Protein AF-A0A354U9T4-F1 (afdb_monomer)

Mean predicted aligned error: 6.86 Å

Structure (mmCIF, N/CA/C/O backbone):
data_AF-A0A354U9T4-F1
#
_entry.id   AF-A0A354U9T4-F1
#
loop_
_atom_site.group_PDB
_atom_site.id
_atom_site.type_symbol
_atom_site.label_atom_id
_atom_site.label_alt_id
_atom_site.label_comp_id
_atom_site.label_asym_id
_atom_site.label_entity_id
_atom_site.label_seq_id
_atom_site.pdbx_PDB_ins_code
_atom_site.Cartn_x
_atom_site.Cartn_y
_atom_site.Cartn_z
_atom_site.occupancy
_atom_site.B_iso_or_equiv
_atom_site.auth_seq_id
_atom_site.auth_comp_id
_atom_site.auth_asym_id
_atom_site.auth_atom_id
_atom_site.pdbx_PDB_model_num
ATOM 1 N N . MET A 1 1 ? 23.713 0.408 -6.479 1.00 70.50 1 MET A N 1
ATOM 2 C CA . MET A 1 1 ? 23.270 0.619 -7.870 1.00 70.50 1 MET A CA 1
ATOM 3 C C . MET A 1 1 ? 24.460 0.621 -8.823 1.00 70.50 1 MET A C 1
ATOM 5 O O . MET A 1 1 ? 24.502 -0.217 -9.710 1.00 70.50 1 MET A O 1
ATOM 9 N N . ASP A 1 2 ? 25.485 1.435 -8.557 1.00 73.88 2 ASP A N 1
ATOM 10 C CA . ASP A 1 2 ? 26.696 1.587 -9.385 1.00 73.88 2 ASP A CA 1
ATOM 11 C C . ASP A 1 2 ? 27.374 0.271 -9.777 1.00 73.88 2 ASP A C 1
ATOM 13 O O . ASP A 1 2 ? 27.806 0.109 -10.913 1.00 73.88 2 ASP A O 1
ATOM 17 N N . TYR A 1 3 ? 27.455 -0.692 -8.852 1.00 78.44 3 TYR A N 1
ATOM 18 C CA . TYR A 1 3 ? 28.001 -2.016 -9.147 1.00 78.44 3 TYR A CA 1
ATOM 19 C C . TYR A 1 3 ? 27.181 -2.751 -10.216 1.00 78.44 3 TYR A C 1
ATOM 21 O O . TYR A 1 3 ? 27.759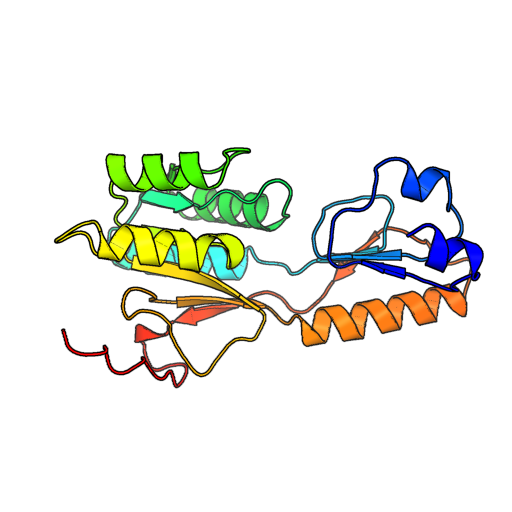 -3.288 -11.152 1.00 78.44 3 TYR A O 1
ATOM 29 N N . LEU A 1 4 ? 25.849 -2.758 -10.114 1.00 75.94 4 LEU A N 1
ATOM 30 C CA . LEU A 1 4 ? 24.982 -3.453 -11.072 1.00 75.94 4 LEU A CA 1
ATOM 31 C C . LEU A 1 4 ? 25.078 -2.817 -12.464 1.00 75.94 4 LEU A C 1
ATOM 33 O O . LEU A 1 4 ? 25.254 -3.526 -13.449 1.00 75.94 4 LEU A O 1
ATOM 37 N N . LEU A 1 5 ? 25.064 -1.483 -12.532 1.00 77.31 5 LEU A N 1
ATOM 38 C CA . LEU A 1 5 ? 25.174 -0.742 -13.793 1.00 77.31 5 LEU A CA 1
ATOM 39 C C . LEU A 1 5 ? 26.539 -0.950 -14.467 1.00 77.31 5 LEU A C 1
ATOM 41 O O . LEU A 1 5 ? 26.610 -1.196 -15.669 1.00 77.31 5 LEU A O 1
ATOM 45 N N . ARG A 1 6 ? 27.633 -0.962 -13.691 1.00 79.00 6 ARG A N 1
ATOM 46 C CA . ARG A 1 6 ? 28.979 -1.288 -14.206 1.00 79.00 6 ARG A CA 1
ATOM 47 C C . ARG A 1 6 ? 29.083 -2.715 -14.747 1.00 79.00 6 ARG A C 1
ATOM 49 O O . ARG A 1 6 ? 29.902 -2.960 -15.628 1.00 79.00 6 ARG A O 1
ATOM 56 N N . ASN A 1 7 ? 28.259 -3.632 -14.242 1.00 77.94 7 ASN A N 1
ATOM 57 C CA . ASN A 1 7 ? 28.194 -5.021 -14.696 1.00 77.94 7 ASN A CA 1
ATOM 58 C C . ASN A 1 7 ? 27.156 -5.254 -15.810 1.00 77.94 7 ASN A C 1
ATOM 60 O O . ASN A 1 7 ? 26.923 -6.406 -16.160 1.00 77.94 7 ASN A O 1
ATOM 64 N N . ARG A 1 8 ? 26.588 -4.186 -16.398 1.00 82.88 8 ARG A N 1
ATOM 65 C CA . ARG A 1 8 ? 25.688 -4.234 -17.566 1.00 82.88 8 ARG A CA 1
ATOM 66 C C . ARG A 1 8 ? 24.497 -5.178 -17.383 1.00 82.88 8 ARG A C 1
ATOM 68 O O . ARG A 1 8 ? 24.309 -6.105 -18.159 1.00 82.88 8 ARG A O 1
ATOM 75 N N . ILE A 1 9 ? 23.701 -4.933 -16.347 1.00 92.00 9 ILE A N 1
ATOM 76 C CA . ILE A 1 9 ? 22.384 -5.570 -16.229 1.00 92.00 9 ILE A CA 1
ATOM 77 C C . ILE A 1 9 ? 21.500 -5.230 -17.439 1.00 92.00 9 ILE A C 1
ATOM 79 O O . ILE A 1 9 ? 21.524 -4.098 -17.918 1.00 92.00 9 ILE A O 1
ATOM 83 N N . ASP A 1 10 ? 20.695 -6.191 -17.891 1.00 92.50 10 ASP A N 1
ATOM 84 C CA . ASP A 1 10 ? 19.767 -6.003 -19.019 1.00 92.50 10 ASP A CA 1
ATOM 85 C C . ASP A 1 10 ? 18.444 -5.339 -18.599 1.00 92.50 10 ASP A C 1
ATOM 87 O O . ASP A 1 10 ? 17.722 -4.793 -19.428 1.00 92.50 10 ASP A O 1
ATOM 91 N N . ALA A 1 11 ? 18.110 -5.394 -17.307 1.00 94.56 11 ALA A N 1
ATOM 92 C CA . ALA A 1 11 ? 16.910 -4.800 -16.724 1.00 94.56 11 ALA A CA 1
ATOM 93 C C . ALA A 1 11 ? 17.030 -4.671 -15.198 1.00 94.56 11 ALA A C 1
ATOM 95 O O . ALA A 1 11 ? 17.836 -5.359 -14.565 1.00 94.56 11 ALA A O 1
ATOM 96 N N . LEU A 1 12 ? 16.178 -3.836 -14.591 1.00 94.06 12 LEU A N 1
ATOM 97 C CA . LEU A 1 12 ? 16.084 -3.673 -13.137 1.00 94.06 12 LEU A CA 1
ATOM 98 C C . LEU A 1 12 ? 14.636 -3.804 -12.646 1.00 94.06 12 LEU A C 1
ATOM 100 O O . LEU A 1 12 ? 13.738 -3.106 -13.107 1.00 94.06 12 LEU A O 1
ATOM 104 N N . PHE A 1 13 ? 14.424 -4.650 -11.643 1.00 94.00 13 PHE A N 1
ATOM 105 C CA . PHE A 1 13 ? 13.200 -4.664 -10.845 1.00 94.00 13 PHE A CA 1
ATOM 106 C C . PHE A 1 13 ? 13.490 -3.992 -9.499 1.00 94.00 13 PHE A C 1
ATOM 108 O O . PHE A 1 13 ? 14.340 -4.468 -8.744 1.00 94.00 13 PHE A O 1
ATOM 115 N N . ALA A 1 14 ? 12.822 -2.877 -9.210 1.00 90.19 14 ALA A N 1
ATOM 116 C CA . ALA A 1 14 ? 13.071 -2.053 -8.034 1.00 90.19 14 ALA A CA 1
ATOM 117 C C . ALA A 1 14 ? 11.867 -2.056 -7.082 1.00 90.19 14 ALA A C 1
ATOM 119 O O . ALA A 1 14 ? 10.748 -1.710 -7.453 1.00 90.19 14 ALA A O 1
ATOM 120 N N . CYS A 1 15 ? 12.119 -2.411 -5.820 1.00 84.44 15 CYS A N 1
ATOM 121 C CA . CYS A 1 15 ? 11.116 -2.391 -4.749 1.00 84.44 15 CYS A CA 1
ATOM 122 C C . CYS A 1 15 ? 11.134 -1.091 -3.928 1.00 84.44 15 CYS A C 1
ATOM 124 O O . CYS A 1 15 ? 10.447 -0.992 -2.917 1.00 84.44 15 CYS A O 1
ATOM 126 N N . CYS A 1 16 ? 11.971 -0.128 -4.305 1.00 76.50 16 CYS A N 1
ATOM 127 C CA . CYS A 1 16 ? 12.137 1.145 -3.621 1.00 76.50 16 CYS A CA 1
ATOM 128 C C . CYS A 1 16 ? 12.275 2.275 -4.642 1.00 76.50 16 CYS A C 1
ATOM 130 O O . CYS A 1 16 ? 12.588 2.026 -5.808 1.00 76.50 16 CYS A O 1
ATOM 132 N N . ALA A 1 17 ? 12.061 3.507 -4.178 1.00 76.50 17 ALA A N 1
ATOM 133 C CA . ALA A 1 17 ? 12.268 4.696 -4.991 1.00 76.50 17 ALA A CA 1
ATOM 134 C C . ALA A 1 17 ? 13.705 4.744 -5.525 1.00 76.50 17 ALA A C 1
ATOM 136 O O . ALA A 1 17 ? 14.673 4.484 -4.796 1.00 76.50 17 ALA A O 1
ATOM 137 N N . LEU A 1 18 ? 13.835 5.088 -6.802 1.00 82.62 18 LEU A N 1
ATOM 138 C CA . LEU A 1 18 ? 15.126 5.269 -7.448 1.00 82.62 18 LEU A CA 1
ATOM 139 C C . LEU A 1 18 ? 15.594 6.724 -7.289 1.00 82.62 18 LEU A C 1
ATOM 141 O O . LEU A 1 18 ? 14.776 7.627 -7.108 1.00 82.62 18 LEU A O 1
ATOM 145 N N . PRO A 1 19 ? 16.912 6.991 -7.330 1.00 82.25 19 PRO A N 1
ATOM 146 C CA . PRO A 1 19 ? 17.411 8.362 -7.360 1.00 82.25 19 PRO A CA 1
ATOM 147 C C . PRO A 1 19 ? 16.800 9.139 -8.533 1.00 82.25 19 PRO A C 1
ATOM 149 O O . PRO A 1 19 ? 16.696 8.594 -9.627 1.00 82.25 19 PRO A O 1
ATOM 152 N N . GLY A 1 20 ? 16.465 10.419 -8.343 1.00 76.81 20 GLY A N 1
ATOM 153 C CA . GLY A 1 20 ? 15.795 11.216 -9.384 1.00 76.81 20 GLY A CA 1
ATOM 154 C C . GLY A 1 20 ? 16.557 11.295 -10.715 1.00 76.81 20 GLY A C 1
ATOM 155 O O . GLY A 1 20 ? 15.940 11.292 -11.770 1.00 76.81 20 GLY A O 1
ATOM 156 N N . ALA A 1 21 ? 17.894 11.276 -10.681 1.00 83.62 21 ALA A N 1
ATOM 157 C CA . ALA A 1 21 ? 18.735 11.279 -11.884 1.00 83.62 21 ALA A CA 1
ATOM 158 C C . ALA A 1 21 ? 18.868 9.898 -12.562 1.00 83.62 21 ALA A C 1
ATOM 160 O O . ALA A 1 21 ? 19.423 9.797 -13.653 1.00 83.62 21 ALA A O 1
ATOM 161 N N . PHE A 1 22 ? 18.367 8.816 -11.949 1.00 88.12 22 PHE A N 1
ATOM 162 C CA . PHE A 1 22 ? 18.615 7.449 -12.419 1.00 88.12 22 PHE A CA 1
ATOM 163 C C . PHE A 1 22 ? 18.142 7.228 -13.860 1.00 88.12 22 PHE A C 1
ATOM 165 O O . PHE A 1 22 ? 18.842 6.582 -14.640 1.00 88.12 22 PHE A O 1
ATOM 172 N N . ARG A 1 23 ? 16.964 7.754 -14.220 1.00 87.19 23 ARG A N 1
ATOM 173 C CA . ARG A 1 23 ? 16.413 7.624 -15.576 1.00 87.19 23 ARG A CA 1
ATOM 174 C C . ARG A 1 23 ? 17.235 8.398 -16.604 1.00 87.19 23 ARG A C 1
ATOM 176 O O . ARG A 1 23 ? 17.479 7.865 -17.680 1.00 87.19 23 ARG A O 1
ATOM 183 N N . GLU A 1 24 ? 17.679 9.608 -16.273 1.00 86.94 24 GLU A N 1
ATOM 184 C CA . GLU A 1 24 ? 18.521 10.431 -17.154 1.00 86.94 24 GLU A CA 1
ATOM 185 C C . GLU A 1 24 ? 19.866 9.749 -17.440 1.00 86.94 24 GLU A C 1
ATOM 187 O O . GLU A 1 24 ? 20.353 9.773 -18.567 1.00 86.94 24 GLU A O 1
ATOM 192 N N . GLU A 1 25 ? 20.440 9.091 -16.432 1.00 88.50 25 GLU A N 1
ATOM 193 C CA . GLU A 1 25 ? 21.698 8.347 -16.548 1.00 88.50 25 GLU A CA 1
ATOM 194 C C . GLU A 1 25 ? 21.543 6.998 -17.273 1.00 88.50 25 GLU A C 1
ATOM 196 O O . GLU A 1 25 ? 22.520 6.467 -17.800 1.00 88.50 25 GLU A O 1
ATOM 201 N N . ASN A 1 26 ? 20.331 6.429 -17.296 1.00 89.00 26 ASN A N 1
ATOM 202 C CA . ASN A 1 26 ? 20.050 5.090 -17.823 1.00 89.00 26 ASN A CA 1
ATOM 203 C C . ASN A 1 26 ? 18.772 5.080 -18.690 1.00 89.00 26 ASN A C 1
ATOM 205 O O . ASN A 1 26 ? 17.830 4.341 -18.379 1.00 89.00 26 ASN A O 1
ATOM 209 N N . PRO A 1 27 ? 18.708 5.879 -19.774 1.00 88.50 27 PRO A N 1
ATOM 210 C CA . PRO A 1 27 ? 17.477 6.079 -20.544 1.00 88.50 27 PRO A CA 1
ATOM 211 C C . PRO A 1 27 ? 16.963 4.776 -21.169 1.00 88.50 27 PRO A C 1
ATOM 213 O O . PRO A 1 27 ? 15.760 4.506 -21.154 1.00 88.50 27 PRO A O 1
ATOM 216 N N . ASP A 1 28 ? 17.887 3.927 -21.617 1.00 88.88 28 ASP A N 1
ATOM 217 C CA . ASP A 1 28 ? 17.582 2.703 -22.357 1.00 88.88 28 ASP A CA 1
ATOM 218 C C . ASP A 1 28 ? 17.401 1.472 -21.461 1.00 88.88 28 ASP A C 1
ATOM 220 O O . ASP A 1 28 ? 17.025 0.416 -21.955 1.00 88.88 28 ASP A O 1
ATOM 224 N N . LEU A 1 29 ? 17.649 1.572 -20.149 1.00 91.88 29 LEU A N 1
ATOM 225 C CA . LEU A 1 29 ? 17.500 0.431 -19.244 1.00 91.88 29 LEU A CA 1
ATOM 226 C C . LEU A 1 29 ? 16.014 0.226 -18.896 1.00 91.88 29 LEU A C 1
ATOM 228 O O . LEU A 1 29 ? 15.412 1.120 -18.276 1.00 91.88 29 LEU A O 1
ATOM 232 N N . PRO A 1 30 ? 15.410 -0.936 -19.213 1.00 94.19 30 PRO A N 1
ATOM 233 C CA . PRO A 1 30 ? 14.062 -1.258 -18.772 1.00 94.19 30 PRO A CA 1
ATOM 234 C C . PRO A 1 30 ? 14.020 -1.394 -17.253 1.00 94.19 30 PRO A C 1
ATOM 236 O O . PRO A 1 30 ? 14.815 -2.126 -16.652 1.00 94.19 30 PRO A O 1
ATOM 239 N N . VAL A 1 31 ? 13.075 -0.695 -16.626 1.00 94.44 31 VAL A N 1
ATOM 240 C CA . VAL A 1 31 ? 12.911 -0.721 -15.172 1.00 94.44 31 VAL A CA 1
ATOM 241 C C . VAL A 1 31 ? 11.450 -0.860 -14.794 1.00 94.44 31 VAL A C 1
ATOM 243 O O . VAL A 1 31 ? 10.599 -0.144 -15.321 1.00 94.44 31 VAL A O 1
ATOM 246 N N . ALA A 1 32 ? 11.188 -1.770 -13.860 1.00 94.12 32 ALA A N 1
ATOM 247 C CA . ALA A 1 32 ? 9.890 -1.959 -13.239 1.00 94.12 32 ALA A CA 1
ATOM 248 C C . ALA A 1 32 ? 9.951 -1.544 -11.767 1.00 94.12 32 ALA A C 1
ATOM 250 O O . ALA A 1 32 ? 10.866 -1.954 -11.049 1.00 94.12 32 ALA A O 1
ATOM 251 N N . VAL A 1 33 ? 8.978 -0.745 -11.337 1.00 90.69 33 VAL A N 1
ATOM 252 C CA . VAL A 1 33 ? 8.836 -0.210 -9.974 1.00 90.69 33 VAL A CA 1
ATOM 253 C C . VAL A 1 33 ? 7.486 -0.615 -9.378 1.00 90.69 33 VAL A C 1
ATOM 255 O O . VAL A 1 33 ? 6.583 -1.046 -10.097 1.00 90.69 33 VAL A O 1
ATOM 258 N N . LEU A 1 34 ? 7.351 -0.511 -8.055 1.00 86.31 34 LEU A N 1
ATOM 259 C CA . LEU A 1 34 ? 6.154 -0.926 -7.318 1.00 86.31 34 LEU A CA 1
ATOM 260 C C . LEU A 1 34 ? 5.348 0.273 -6.800 1.00 86.31 34 LEU A C 1
ATOM 262 O O . LEU A 1 34 ? 5.627 0.779 -5.716 1.00 86.31 34 LEU A O 1
ATOM 266 N N . GLY A 1 35 ? 4.306 0.676 -7.526 1.00 72.75 35 GLY A N 1
ATOM 267 C CA . GLY A 1 35 ? 3.258 1.577 -7.039 1.00 72.75 35 GLY A CA 1
ATOM 268 C C . GLY A 1 35 ? 3.729 2.985 -6.667 1.00 72.75 35 GLY A C 1
ATOM 269 O O . GLY A 1 35 ? 3.165 3.579 -5.742 1.00 72.75 35 GLY A O 1
ATOM 270 N N . THR A 1 36 ? 4.756 3.501 -7.351 1.00 69.38 36 THR A N 1
ATOM 271 C CA . THR A 1 36 ? 5.430 4.773 -7.022 1.00 69.38 36 THR A CA 1
ATOM 272 C C . THR A 1 36 ? 4.865 5.990 -7.764 1.00 69.38 36 THR A C 1
ATOM 274 O O . THR A 1 36 ? 5.232 7.115 -7.430 1.00 69.38 36 THR A O 1
ATOM 277 N N . ASN A 1 37 ? 3.964 5.801 -8.742 1.00 69.25 37 ASN A N 1
ATOM 278 C CA . ASN A 1 37 ? 3.479 6.840 -9.667 1.00 69.25 37 ASN A CA 1
ATOM 279 C C . ASN A 1 37 ? 4.594 7.533 -10.472 1.00 69.25 37 ASN A C 1
ATOM 281 O O . ASN A 1 37 ? 4.412 8.644 -10.975 1.00 69.25 37 ASN A O 1
ATOM 285 N N . GLU A 1 38 ? 5.754 6.895 -10.610 1.00 73.38 38 GLU A N 1
ATOM 286 C CA . GLU A 1 38 ? 6.854 7.432 -11.401 1.00 73.38 38 GLU A CA 1
ATOM 287 C C . GLU A 1 38 ? 6.577 7.190 -12.892 1.00 73.38 38 GLU A C 1
ATOM 289 O O . GLU A 1 38 ? 6.620 6.062 -13.382 1.00 73.38 38 GLU A O 1
ATOM 294 N N . LEU A 1 39 ? 6.286 8.270 -13.625 1.00 72.88 39 LEU A N 1
ATOM 295 C CA . LEU A 1 39 ? 5.904 8.235 -15.047 1.00 72.88 39 LEU A CA 1
ATOM 296 C C . LEU A 1 39 ? 7.022 7.757 -15.985 1.00 72.88 39 LEU A C 1
ATOM 298 O O . LEU A 1 39 ? 6.770 7.509 -17.161 1.00 72.88 39 LEU A O 1
ATOM 302 N N . ASP A 1 40 ? 8.236 7.628 -15.463 1.00 86.31 40 ASP A N 1
ATOM 303 C CA . ASP A 1 40 ? 9.450 7.315 -16.209 1.00 86.31 40 ASP A CA 1
ATOM 304 C C . ASP A 1 40 ? 9.794 5.818 -16.222 1.00 86.31 40 ASP A C 1
ATOM 306 O O . ASP A 1 40 ? 10.768 5.403 -16.856 1.00 86.31 40 ASP A O 1
ATOM 310 N N . PHE A 1 41 ? 9.003 4.997 -15.529 1.00 91.50 41 PHE A N 1
ATOM 311 C CA . PHE A 1 41 ? 9.243 3.566 -15.362 1.00 91.50 41 PHE A CA 1
ATOM 312 C C . PHE A 1 41 ? 7.981 2.744 -15.639 1.00 91.50 41 PHE A C 1
ATOM 314 O O . PHE A 1 41 ? 6.878 3.277 -15.788 1.00 91.50 41 PHE A O 1
ATOM 321 N N . LEU A 1 42 ? 8.143 1.422 -15.737 1.00 93.06 42 LEU A N 1
ATOM 322 C CA . LEU A 1 42 ? 7.019 0.490 -15.741 1.00 93.06 42 LEU A CA 1
ATOM 323 C C . LEU A 1 42 ? 6.497 0.371 -14.311 1.00 93.06 42 LEU A C 1
ATOM 325 O O . LEU A 1 42 ? 7.092 -0.314 -13.480 1.00 93.06 42 LEU A O 1
ATOM 329 N N . ASP A 1 43 ? 5.400 1.051 -14.015 1.00 90.88 43 ASP A N 1
ATOM 330 C CA . ASP A 1 43 ? 4.843 1.099 -12.670 1.00 90.88 43 ASP A CA 1
ATOM 331 C C . ASP A 1 43 ? 3.795 -0.001 -12.475 1.00 90.88 43 ASP A C 1
ATOM 333 O O . ASP A 1 43 ? 2.728 0.007 -13.097 1.00 90.88 43 ASP A O 1
ATOM 337 N N . LEU A 1 44 ? 4.108 -0.974 -1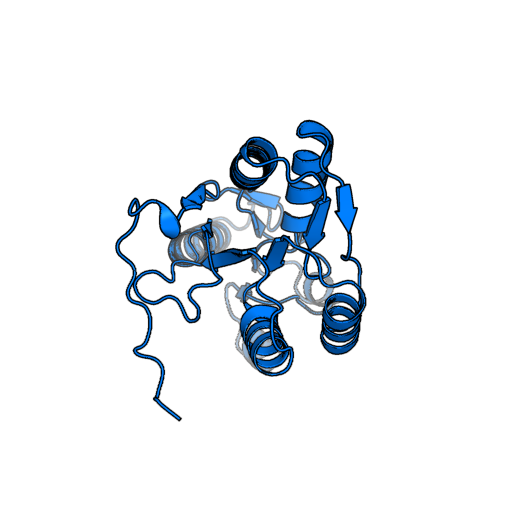1.619 1.00 90.88 44 LEU A N 1
ATOM 338 C CA . LEU A 1 44 ? 3.204 -2.059 -11.259 1.00 90.88 44 LEU A CA 1
ATOM 339 C C . LEU A 1 44 ? 2.171 -1.565 -10.251 1.00 90.88 44 LEU A C 1
ATOM 341 O O . LEU A 1 44 ? 2.436 -1.489 -9.048 1.00 90.88 44 LEU A O 1
ATOM 345 N N . GLN A 1 45 ? 0.969 -1.276 -10.741 1.00 87.69 45 GLN A N 1
ATOM 346 C CA . GLN A 1 45 ? -0.081 -0.674 -9.929 1.00 87.69 45 GLN A CA 1
ATOM 347 C C . GLN A 1 45 ? -1.197 -1.660 -9.599 1.00 87.69 45 GLN A C 1
ATO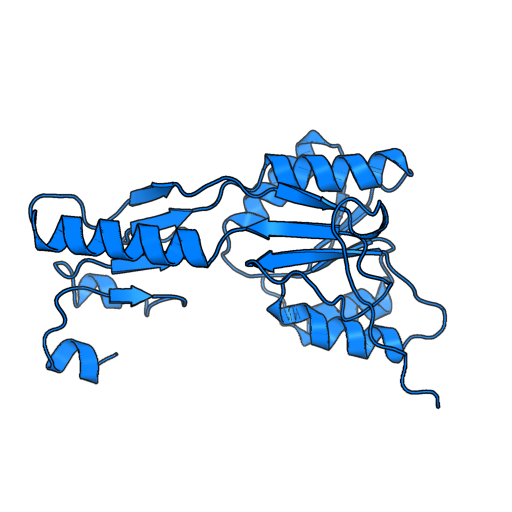M 349 O O . GLN A 1 45 ? -1.855 -2.224 -10.477 1.00 87.69 45 GLN A O 1
ATOM 354 N N . THR A 1 46 ? -1.455 -1.804 -8.300 1.00 87.31 46 THR A N 1
ATOM 355 C CA . THR A 1 46 ? -2.659 -2.452 -7.781 1.00 87.31 46 THR A CA 1
ATOM 356 C C . THR A 1 46 ? -3.767 -1.418 -7.618 1.00 87.31 46 THR A C 1
ATOM 358 O O . THR A 1 46 ? -3.593 -0.426 -6.913 1.00 87.31 46 THR A O 1
ATOM 361 N N . GLN A 1 47 ? -4.931 -1.676 -8.214 1.00 87.94 47 GLN A N 1
ATOM 362 C CA . GLN A 1 47 ? -6.130 -0.870 -7.980 1.00 87.94 47 GLN A CA 1
ATOM 363 C C . GLN A 1 47 ? -6.692 -1.167 -6.585 1.00 87.94 47 GLN A C 1
ATOM 365 O O . GLN A 1 47 ? -7.057 -2.308 -6.307 1.00 87.94 47 GLN A O 1
ATOM 370 N N . ALA A 1 48 ? -6.755 -0.159 -5.710 1.00 88.94 48 ALA A N 1
ATOM 371 C CA . ALA A 1 48 ? -7.181 -0.323 -4.313 1.00 88.94 48 ALA A CA 1
ATOM 372 C C . ALA A 1 48 ? -8.516 0.365 -3.969 1.00 88.94 48 ALA A C 1
ATOM 374 O O . ALA A 1 48 ? -9.036 0.179 -2.869 1.00 88.94 48 ALA A O 1
ATOM 375 N N . ASP A 1 49 ? -9.094 1.125 -4.904 1.00 89.88 49 ASP A N 1
ATOM 376 C CA . ASP A 1 49 ? -10.326 1.903 -4.714 1.00 89.88 49 ASP A CA 1
ATOM 377 C C . ASP A 1 49 ? -11.488 1.074 -4.145 1.00 89.88 49 ASP A C 1
ATOM 379 O O . ASP A 1 49 ? -12.153 1.496 -3.196 1.00 89.88 49 ASP A O 1
ATOM 383 N N . GLU A 1 50 ? -11.744 -0.105 -4.715 1.00 92.62 50 GLU A N 1
ATOM 384 C CA . GLU A 1 50 ? -12.848 -0.969 -4.284 1.00 92.62 50 GLU A CA 1
ATOM 385 C C . GLU A 1 50 ? -12.598 -1.556 -2.893 1.00 92.62 50 GLU A C 1
ATOM 387 O O . GLU A 1 50 ? -13.483 -1.489 -2.041 1.00 92.62 50 GLU A O 1
ATOM 392 N N . ALA A 1 51 ? -11.378 -2.029 -2.620 1.00 92.56 51 ALA A N 1
ATOM 393 C CA . ALA A 1 51 ? -10.998 -2.549 -1.309 1.00 92.56 51 ALA A CA 1
ATOM 394 C C . ALA A 1 51 ? -11.142 -1.485 -0.210 1.00 92.56 51 ALA A C 1
ATOM 396 O O . ALA A 1 51 ? -11.744 -1.742 0.833 1.00 92.56 51 ALA A O 1
ATOM 397 N N . PHE A 1 52 ? -10.663 -0.260 -0.445 1.00 92.88 52 PHE A N 1
ATOM 398 C CA . PHE A 1 52 ? -10.859 0.830 0.512 1.00 92.88 52 PHE A CA 1
ATOM 399 C C . PHE A 1 52 ? -12.333 1.200 0.668 1.00 92.88 52 PHE A C 1
ATOM 401 O O . PHE A 1 52 ? -12.794 1.420 1.787 1.00 92.88 52 PHE A O 1
ATOM 408 N N . THR A 1 53 ? -13.103 1.212 -0.420 1.00 94.12 53 THR A N 1
ATOM 409 C CA . THR A 1 53 ? -14.550 1.465 -0.356 1.00 94.12 53 THR A CA 1
ATOM 410 C C . THR A 1 53 ? -15.257 0.411 0.502 1.00 94.12 53 THR A C 1
ATOM 412 O O . THR A 1 53 ? -16.118 0.749 1.315 1.00 94.12 53 THR A O 1
ATOM 415 N N . GLU A 1 54 ? -14.893 -0.864 0.366 1.00 94.00 54 GLU A N 1
ATOM 416 C CA . GLU A 1 54 ? -15.421 -1.954 1.190 1.00 94.00 54 GLU A CA 1
ATOM 417 C C . GLU A 1 54 ? -15.027 -1.824 2.663 1.00 94.00 54 GLU A C 1
ATOM 419 O O . GLU A 1 54 ? -15.899 -1.940 3.530 1.00 94.00 54 GLU A O 1
ATOM 424 N N . ALA A 1 55 ? -13.761 -1.512 2.953 1.00 92.38 55 ALA A N 1
ATOM 425 C CA . ALA A 1 55 ? -13.283 -1.284 4.315 1.00 92.38 55 ALA A CA 1
ATOM 426 C C . ALA A 1 55 ? -14.034 -0.121 4.989 1.00 92.38 55 ALA A C 1
ATOM 428 O O . ALA A 1 55 ? -14.553 -0.252 6.100 1.00 92.38 55 ALA A O 1
ATOM 429 N N . LEU A 1 56 ? -14.189 1.005 4.289 1.00 93.00 56 LEU A N 1
ATOM 430 C CA . LEU A 1 56 ? -14.928 2.164 4.791 1.00 93.00 56 LEU A CA 1
ATOM 431 C C . LEU A 1 56 ? -16.425 1.881 4.949 1.00 93.00 56 LEU A C 1
ATOM 433 O O . LEU A 1 56 ? -17.028 2.302 5.936 1.00 93.00 56 LEU A O 1
ATOM 437 N N . ARG A 1 57 ? -17.036 1.116 4.037 1.00 92.56 57 ARG A N 1
ATOM 438 C CA . ARG A 1 57 ? -18.424 0.646 4.186 1.00 92.56 57 ARG A CA 1
ATOM 439 C C . ARG A 1 57 ? -18.590 -0.213 5.437 1.00 92.56 57 ARG A C 1
ATOM 441 O O . ARG A 1 57 ? -19.574 -0.047 6.158 1.00 92.56 57 ARG A O 1
ATOM 448 N N . PHE A 1 58 ? -17.625 -1.086 5.716 1.00 89.44 58 PHE A N 1
ATOM 449 C CA . PHE A 1 58 ? -17.602 -1.905 6.924 1.00 89.44 58 PHE A CA 1
ATOM 450 C C . PHE A 1 58 ? -17.536 -1.054 8.203 1.00 89.44 58 PHE A C 1
ATOM 452 O O . PHE A 1 58 ? -18.254 -1.347 9.159 1.00 89.44 58 PHE A O 1
ATOM 459 N N . PHE A 1 59 ? -16.743 0.022 8.236 1.00 89.31 59 PHE A N 1
ATOM 460 C CA . PHE A 1 59 ? -16.733 0.979 9.356 1.00 89.31 59 PHE A CA 1
ATOM 461 C C . PHE A 1 59 ? -18.049 1.762 9.467 1.00 89.31 59 PHE A C 1
ATOM 463 O O . PHE A 1 59 ? -18.651 1.830 10.542 1.00 89.31 59 PHE A O 1
ATOM 470 N N . ARG A 1 60 ? -18.564 2.283 8.348 1.00 89.44 60 ARG A N 1
ATOM 471 C CA . ARG A 1 60 ? -19.809 3.064 8.324 1.00 89.44 60 ARG A CA 1
ATOM 472 C C . ARG A 1 60 ? -21.024 2.288 8.801 1.00 89.44 60 ARG A C 1
ATOM 474 O O . ARG A 1 60 ? -21.861 2.864 9.492 1.00 89.44 60 ARG A O 1
ATOM 481 N N . ALA A 1 61 ? -21.109 0.995 8.488 1.00 88.69 61 ALA A N 1
ATOM 482 C CA . ALA A 1 61 ? -22.177 0.125 8.981 1.00 88.69 61 ALA A CA 1
ATOM 483 C C . ALA A 1 61 ? -22.249 0.067 10.523 1.00 88.69 61 ALA A C 1
ATOM 485 O O . ALA A 1 61 ? -23.279 -0.309 11.074 1.00 88.69 61 ALA A O 1
ATOM 486 N N . ARG A 1 62 ? -21.176 0.467 11.218 1.00 87.56 62 ARG A N 1
ATOM 487 C CA . ARG A 1 62 ? -21.052 0.496 12.683 1.00 87.56 62 ARG A CA 1
ATOM 488 C C . ARG A 1 62 ? -21.042 1.921 13.251 1.00 87.56 62 ARG A C 1
ATOM 490 O O . ARG A 1 62 ? -20.698 2.121 14.409 1.00 87.56 62 ARG A O 1
ATOM 497 N N . GLY A 1 63 ? -21.421 2.913 12.442 1.00 88.88 63 GLY A N 1
ATOM 498 C CA . GLY A 1 63 ? -21.504 4.319 12.852 1.00 88.88 63 GLY A CA 1
ATOM 499 C C . GLY A 1 63 ? -20.167 5.062 12.869 1.00 88.88 63 GLY A C 1
ATOM 500 O O . GLY A 1 63 ? -20.118 6.210 13.299 1.00 88.88 63 GLY A O 1
ATOM 501 N N . ILE A 1 64 ? -19.088 4.445 12.387 1.00 89.31 64 ILE A N 1
ATOM 502 C CA . ILE A 1 64 ? -17.761 5.058 12.346 1.00 89.31 64 ILE A CA 1
ATOM 503 C C . ILE A 1 64 ? -17.646 5.886 11.064 1.00 89.31 64 ILE A C 1
ATOM 505 O O . ILE A 1 64 ? -17.751 5.357 9.957 1.00 89.31 64 ILE A O 1
ATOM 509 N N . THR A 1 65 ? -17.429 7.191 11.214 1.00 89.56 65 THR A N 1
ATOM 510 C CA . THR A 1 65 ? -17.298 8.138 10.092 1.00 89.56 65 THR A CA 1
ATOM 511 C C . THR A 1 65 ? -15.945 8.833 10.039 1.00 89.56 65 THR A C 1
ATOM 513 O O . THR A 1 65 ? -15.699 9.559 9.085 1.00 89.56 65 THR A O 1
ATOM 516 N N . ALA A 1 66 ? -15.079 8.623 11.031 1.00 92.25 66 ALA A N 1
ATOM 517 C CA . ALA A 1 66 ? -13.729 9.169 11.076 1.00 92.25 66 ALA A CA 1
ATOM 518 C C . ALA A 1 66 ? -12.712 8.027 11.133 1.00 92.25 66 ALA A C 1
ATOM 520 O O . ALA A 1 66 ? -12.873 7.094 11.921 1.00 92.25 66 ALA A O 1
ATOM 521 N N . VAL A 1 67 ? -11.687 8.103 10.289 1.00 92.19 67 VAL A N 1
ATOM 522 C CA . VAL A 1 67 ? -10.652 7.076 10.154 1.00 92.19 67 VAL A CA 1
ATOM 523 C C . VAL A 1 67 ? -9.293 7.759 10.129 1.00 92.19 67 VAL A C 1
ATOM 525 O O . VAL A 1 67 ? -9.074 8.664 9.325 1.00 92.19 67 VAL A O 1
ATOM 528 N N . TYR A 1 68 ? -8.383 7.319 10.996 1.00 91.69 68 TYR A N 1
ATOM 529 C CA . TYR A 1 68 ? -7.000 7.778 10.952 1.00 91.69 68 TYR A CA 1
ATOM 530 C C . TYR A 1 68 ? -6.227 6.963 9.920 1.00 91.69 68 TYR A C 1
ATOM 532 O O . TYR A 1 68 ? -6.288 5.734 9.939 1.00 91.69 68 TYR A O 1
ATOM 540 N N . GLN A 1 69 ? -5.486 7.619 9.037 1.00 87.75 69 GLN A N 1
ATOM 541 C CA . GLN A 1 69 ? -4.571 6.953 8.113 1.00 87.75 69 GLN A CA 1
ATOM 542 C C . GLN A 1 69 ? -3.125 7.155 8.563 1.00 87.75 69 GLN A C 1
ATOM 544 O O . GLN A 1 69 ? -2.688 8.280 8.810 1.00 87.75 69 GLN A O 1
ATOM 549 N N . PHE A 1 70 ? -2.364 6.064 8.654 1.00 80.25 70 PHE A N 1
ATOM 550 C CA . PHE A 1 70 ? -0.923 6.173 8.830 1.00 80.25 70 PHE A CA 1
ATOM 551 C C . PHE A 1 70 ? -0.285 6.700 7.544 1.00 80.25 70 PHE A C 1
ATOM 553 O O . PHE A 1 70 ? -0.549 6.157 6.471 1.00 80.25 70 PHE A O 1
ATOM 560 N N . PRO A 1 71 ? 0.567 7.729 7.638 1.00 62.31 71 PRO A N 1
ATOM 561 C CA . PRO A 1 71 ? 1.197 8.321 6.473 1.00 62.31 71 PRO A CA 1
ATOM 562 C C . PRO A 1 71 ? 2.123 7.323 5.770 1.00 62.31 71 PRO A C 1
ATOM 564 O O . PRO A 1 71 ? 3.005 6.725 6.386 1.00 62.31 71 PRO A O 1
ATOM 567 N N . GLU A 1 72 ? 1.974 7.214 4.453 1.00 64.62 72 GLU A N 1
ATOM 568 C CA . GLU A 1 72 ? 3.013 6.701 3.565 1.00 64.62 72 GLU A CA 1
ATOM 569 C C . GLU A 1 72 ? 3.188 7.692 2.415 1.00 64.62 72 GLU A C 1
ATOM 571 O O . GLU A 1 72 ? 2.327 7.833 1.552 1.00 64.62 72 GLU A O 1
ATOM 576 N N . GLY A 1 73 ? 4.276 8.458 2.418 1.00 59.31 73 GLY A N 1
ATOM 577 C CA . GLY A 1 73 ? 4.503 9.454 1.376 1.00 59.31 73 GLY A CA 1
ATOM 578 C C . GLY A 1 73 ? 4.656 8.805 -0.002 1.00 59.31 73 GLY A C 1
ATOM 579 O O . GLY A 1 73 ? 5.548 7.989 -0.196 1.00 59.31 73 GLY A O 1
ATOM 580 N N . GLY A 1 74 ? 3.839 9.230 -0.969 1.00 59.56 74 GLY A N 1
ATOM 581 C CA . GLY A 1 74 ? 4.061 8.951 -2.393 1.00 59.56 74 GLY A CA 1
ATOM 582 C C . GLY A 1 74 ? 3.428 7.677 -2.955 1.00 59.56 74 GLY A C 1
ATOM 583 O O . GLY A 1 74 ? 3.600 7.428 -4.143 1.00 59.56 74 GLY A O 1
ATOM 584 N N . THR A 1 75 ? 2.668 6.900 -2.177 1.00 69.31 75 THR A N 1
ATOM 585 C CA . THR A 1 75 ? 1.990 5.713 -2.724 1.00 69.31 75 THR A CA 1
ATOM 586 C C . THR A 1 75 ? 0.634 6.048 -3.335 1.00 69.31 75 THR A C 1
ATOM 588 O O . THR A 1 75 ? -0.118 6.896 -2.846 1.00 69.31 75 THR A O 1
ATOM 591 N N . ILE A 1 76 ? 0.282 5.339 -4.412 1.00 72.25 76 ILE A N 1
ATOM 592 C CA . ILE A 1 76 ? -1.023 5.472 -5.087 1.00 72.25 76 ILE A CA 1
ATOM 593 C C . ILE A 1 76 ? -2.214 5.095 -4.184 1.00 72.25 76 ILE A C 1
ATOM 595 O O . ILE A 1 76 ? -3.374 5.420 -4.465 1.00 72.25 76 ILE A O 1
ATOM 599 N N . TRP A 1 77 ? -1.939 4.423 -3.067 1.00 80.56 77 TRP A N 1
ATOM 600 C CA . TRP A 1 77 ? -2.949 4.006 -2.105 1.00 80.56 77 TRP A CA 1
ATOM 601 C C . TRP A 1 77 ? -3.575 5.188 -1.375 1.00 80.56 77 TRP A C 1
ATOM 603 O O . TRP A 1 77 ? -4.786 5.163 -1.176 1.00 80.56 77 TRP A O 1
ATOM 613 N N . ASN A 1 78 ? -2.814 6.248 -1.080 1.00 79.00 78 ASN A N 1
ATOM 614 C CA . ASN A 1 78 ? -3.365 7.455 -0.454 1.00 79.00 78 ASN A CA 1
ATOM 615 C C . ASN A 1 78 ? -4.471 8.065 -1.315 1.00 79.00 78 ASN A C 1
ATOM 617 O O . ASN A 1 78 ? -5.581 8.279 -0.840 1.00 79.00 78 ASN A O 1
ATOM 621 N N . CYS A 1 79 ? -4.213 8.245 -2.614 1.00 82.75 79 CYS A N 1
ATOM 622 C CA . CYS A 1 79 ? -5.214 8.780 -3.533 1.00 82.75 79 CYS A CA 1
ATOM 623 C C . CYS A 1 79 ? -6.436 7.855 -3.648 1.00 82.75 79 CYS A C 1
ATOM 625 O O . CYS A 1 79 ? -7.566 8.318 -3.784 1.00 82.75 79 CYS A O 1
ATOM 627 N N . SER A 1 80 ? -6.219 6.538 -3.604 1.00 87.06 80 SER A N 1
ATOM 628 C CA . SER A 1 80 ? -7.300 5.545 -3.657 1.00 87.06 80 SER A CA 1
ATOM 629 C C . SER A 1 80 ? -8.188 5.613 -2.410 1.00 87.06 80 SER A C 1
ATOM 631 O O . SER A 1 80 ? -9.417 5.604 -2.514 1.00 87.06 80 SER A O 1
ATOM 633 N N . LEU A 1 81 ? -7.572 5.746 -1.234 1.00 88.38 81 LEU A N 1
ATOM 634 C CA . LEU A 1 81 ? -8.252 5.905 0.045 1.00 88.38 81 LEU A CA 1
ATOM 635 C C . LEU A 1 81 ? -9.001 7.242 0.133 1.00 88.38 81 LEU A C 1
ATOM 637 O O . LEU A 1 81 ? -10.160 7.251 0.537 1.00 88.38 81 LEU A O 1
ATOM 641 N N . GLU A 1 82 ? -8.392 8.347 -0.298 1.00 88.62 82 GLU A N 1
ATOM 642 C CA . GLU A 1 82 ? -9.032 9.669 -0.363 1.00 88.62 82 GLU A CA 1
ATOM 643 C C . GLU A 1 82 ? -10.300 9.632 -1.226 1.00 88.62 82 GLU A C 1
ATOM 645 O O . GLU A 1 82 ? -11.381 10.004 -0.761 1.00 88.62 82 GLU A O 1
ATOM 650 N N . ARG A 1 83 ? -10.210 9.079 -2.446 1.00 90.12 83 ARG A N 1
ATOM 651 C CA . ARG A 1 83 ? -11.376 8.900 -3.329 1.00 90.12 83 ARG A CA 1
ATOM 652 C C . ARG A 1 83 ? -12.441 7.990 -2.720 1.00 90.12 83 ARG A C 1
ATOM 654 O O . ARG A 1 83 ? -13.631 8.162 -2.992 1.00 90.12 83 ARG A O 1
ATOM 661 N N . ALA A 1 84 ? -12.046 6.955 -1.982 1.00 92.38 84 ALA A N 1
ATOM 662 C CA . ALA A 1 84 ? -12.990 6.063 -1.312 1.00 92.38 84 ALA A CA 1
ATOM 663 C C . ALA A 1 84 ? -13.687 6.771 -0.137 1.00 92.38 84 ALA A C 1
ATOM 665 O O . ALA A 1 84 ? -14.897 6.626 0.040 1.00 92.38 84 ALA A O 1
ATOM 666 N N . ALA A 1 85 ? -12.953 7.575 0.632 1.00 91.88 85 ALA A N 1
ATOM 667 C CA . ALA A 1 85 ? -13.483 8.334 1.756 1.00 91.88 85 ALA A CA 1
ATOM 668 C C . ALA A 1 85 ? -14.476 9.405 1.316 1.00 91.88 85 ALA A C 1
ATOM 670 O O . ALA A 1 85 ? -15.557 9.490 1.899 1.00 91.88 85 ALA A O 1
ATOM 671 N N . GLU A 1 86 ? -14.170 10.131 0.240 1.00 92.44 86 GLU A N 1
ATOM 672 C CA . GLU A 1 86 ? -15.098 11.080 -0.376 1.00 92.44 86 GLU A CA 1
ATOM 673 C C . GLU A 1 86 ? -16.406 10.387 -0.788 1.00 92.44 86 GLU A C 1
ATOM 675 O O . GLU A 1 86 ? -17.489 10.796 -0.367 1.00 92.44 86 GLU A O 1
ATOM 680 N N . ARG A 1 87 ? -16.311 9.267 -1.521 1.00 92.62 87 ARG A N 1
ATOM 681 C CA . ARG A 1 87 ? -17.478 8.470 -1.941 1.00 92.62 87 ARG A CA 1
ATOM 682 C C . ARG A 1 87 ? -18.321 7.974 -0.768 1.00 92.62 87 ARG A C 1
ATOM 684 O O . ARG A 1 87 ? -19.545 7.914 -0.871 1.00 92.62 87 ARG A O 1
ATOM 691 N N . MET A 1 88 ? -17.680 7.593 0.333 1.00 93.31 88 MET A N 1
ATOM 692 C CA . MET A 1 88 ? -18.359 7.029 1.499 1.00 93.31 88 MET A CA 1
ATOM 693 C C . M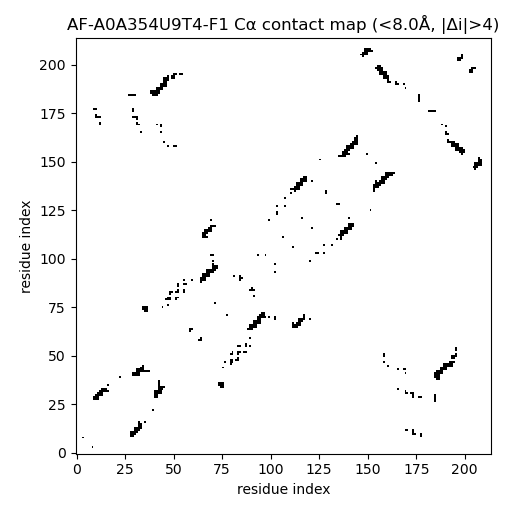ET A 1 88 ? -18.813 8.087 2.512 1.00 93.31 88 MET A C 1
ATOM 695 O O . MET A 1 88 ? -19.578 7.751 3.421 1.00 93.31 88 MET A O 1
ATOM 699 N N . GLY A 1 89 ? -18.398 9.348 2.363 1.00 91.31 89 GLY A N 1
ATOM 700 C CA . GLY A 1 89 ? -18.635 10.406 3.347 1.00 91.31 89 GLY A CA 1
ATOM 701 C C . GLY A 1 89 ? -17.889 10.166 4.663 1.00 91.31 89 GLY A C 1
ATOM 702 O O . GLY A 1 89 ? -18.439 10.416 5.736 1.00 91.31 89 GLY A O 1
ATOM 703 N N . CYS A 1 90 ? -16.677 9.615 4.588 1.00 91.88 90 CYS A N 1
ATOM 704 C CA . CYS A 1 90 ? -15.788 9.417 5.729 1.00 91.88 90 CYS A CA 1
ATOM 705 C C . CYS A 1 90 ? -14.787 10.573 5.824 1.00 91.88 90 CYS A C 1
ATOM 707 O O . CYS A 1 90 ? -14.229 11.009 4.822 1.00 91.88 90 CYS A O 1
ATOM 709 N N . VAL A 1 91 ? -14.527 11.037 7.042 1.00 92.81 91 VAL A N 1
ATOM 710 C CA . VAL A 1 91 ? -13.461 11.992 7.336 1.00 92.81 91 VAL A CA 1
ATOM 711 C C . VAL A 1 91 ? -12.173 11.209 7.548 1.00 92.81 91 VAL A C 1
ATOM 713 O O . VAL A 1 91 ? -12.105 10.345 8.424 1.00 92.81 91 VAL A O 1
ATOM 716 N N . LEU A 1 92 ? -11.153 11.519 6.755 1.00 90.25 92 LEU A N 1
ATOM 717 C CA . LEU A 1 92 ? -9.801 11.037 6.997 1.00 90.25 92 LEU A CA 1
ATOM 718 C C . LEU A 1 92 ? -9.064 12.048 7.874 1.00 90.25 92 LEU A C 1
ATOM 720 O O . LEU A 1 92 ? -9.077 13.245 7.586 1.00 90.25 92 LEU A O 1
ATOM 724 N N . SER A 1 93 ? -8.436 11.565 8.940 1.00 87.69 93 SER A N 1
ATOM 725 C CA . SER A 1 93 ? -7.458 12.320 9.727 1.00 87.69 93 SER A CA 1
ATOM 726 C C . SER A 1 93 ? -6.089 11.648 9.647 1.00 87.69 93 SER A C 1
ATOM 728 O O . SER A 1 93 ? -5.976 10.487 9.250 1.00 87.69 93 SER A O 1
ATOM 730 N N . GLY A 1 94 ? -5.034 12.388 9.981 1.0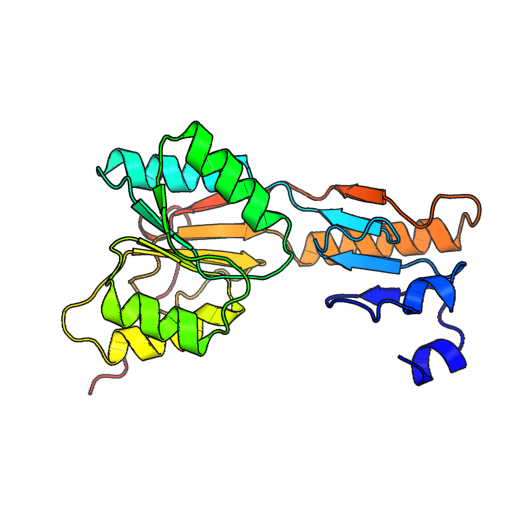0 78.56 94 GLY A N 1
ATOM 731 C CA . GLY A 1 94 ? -3.672 11.954 9.683 1.00 78.56 94 GLY A CA 1
ATOM 732 C C . GLY A 1 94 ? -3.364 11.973 8.180 1.00 78.56 94 GLY A C 1
ATOM 733 O O . GLY A 1 94 ? -4.132 12.483 7.358 1.00 78.56 94 GLY A O 1
ATOM 734 N N . GLY A 1 95 ? -2.213 11.414 7.817 1.00 68.06 95 GLY A N 1
ATOM 735 C CA . GLY A 1 95 ? -1.658 11.481 6.463 1.00 68.06 95 GLY A CA 1
ATOM 73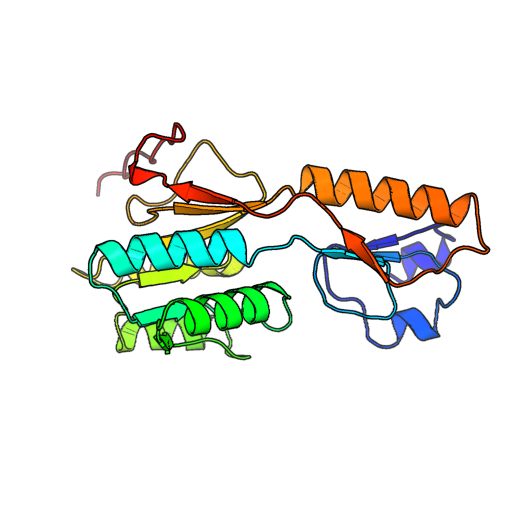6 C C . GLY A 1 95 ? -0.626 12.602 6.278 1.00 68.06 95 GLY A C 1
ATOM 737 O O . GLY A 1 95 ? -0.292 13.342 7.201 1.00 68.06 95 GLY A O 1
ATOM 738 N N . GLY A 1 96 ? -0.071 12.703 5.067 1.00 61.88 96 GLY A N 1
ATOM 739 C CA . GLY A 1 96 ? 0.994 13.657 4.732 1.00 61.88 96 GLY A CA 1
ATOM 740 C C . GLY A 1 96 ? 2.417 13.102 4.899 1.00 61.88 96 GLY A C 1
ATOM 741 O O . GLY A 1 96 ? 2.625 11.899 5.003 1.00 61.88 96 GLY A O 1
ATOM 742 N N . LYS A 1 97 ? 3.426 13.985 4.877 1.00 66.38 97 LYS A N 1
ATOM 743 C CA . LYS A 1 97 ? 4.861 13.631 4.965 1.00 66.38 97 LYS A CA 1
ATOM 744 C C . LYS A 1 97 ? 5.387 13.610 6.411 1.00 66.38 97 LYS A C 1
ATOM 746 O O . LYS A 1 97 ? 6.539 13.978 6.638 1.00 66.38 97 LYS A O 1
ATOM 751 N N . LEU A 1 98 ? 4.542 13.263 7.383 1.00 72.00 98 LEU A N 1
ATOM 752 C CA . LEU A 1 98 ? 4.981 13.149 8.775 1.00 72.00 98 LEU A CA 1
ATOM 753 C C . LEU A 1 98 ? 5.973 11.996 8.922 1.00 72.00 98 LEU A C 1
ATOM 755 O O . LEU A 1 98 ? 5.857 10.967 8.250 1.00 72.00 98 LEU A O 1
ATOM 759 N N . LYS A 1 99 ? 6.939 12.161 9.825 1.00 82.31 99 LYS A N 1
ATOM 760 C CA . LYS A 1 99 ? 7.782 11.047 10.261 1.00 82.31 99 LYS A CA 1
ATOM 761 C C . LYS A 1 99 ? 6.954 10.081 11.105 1.00 82.31 99 LYS A C 1
ATOM 763 O O . LYS A 1 99 ? 5.958 10.468 11.719 1.00 82.31 99 LYS A O 1
ATOM 768 N N . LEU A 1 100 ? 7.382 8.821 11.162 1.00 83.62 100 LEU A N 1
ATOM 769 C CA . LEU A 1 100 ? 6.671 7.778 11.903 1.00 83.62 100 LEU A CA 1
ATOM 770 C C . LEU A 1 100 ? 6.457 8.166 13.375 1.00 83.62 100 LEU A C 1
ATOM 772 O O . LEU A 1 100 ? 5.375 7.954 13.912 1.00 83.62 100 LEU A O 1
ATOM 776 N N . GLU A 1 101 ? 7.454 8.773 14.017 1.00 88.12 101 GLU A N 1
ATOM 777 C CA . GLU A 1 101 ? 7.390 9.188 15.421 1.00 88.12 101 GLU A CA 1
ATOM 778 C C . GLU A 1 101 ? 6.344 10.285 15.659 1.00 88.12 101 GLU A C 1
ATOM 780 O O . GLU A 1 101 ? 5.649 10.273 16.674 1.00 88.12 101 GLU A O 1
ATOM 785 N N . GLU A 1 102 ? 6.205 11.213 14.712 1.00 89.06 102 GLU A N 1
ATOM 786 C CA . GLU A 1 102 ? 5.226 12.303 14.771 1.00 89.06 102 GLU A CA 1
ATOM 787 C C . GLU A 1 102 ? 3.805 11.755 14.610 1.00 89.06 102 GLU A C 1
ATOM 789 O O . GLU A 1 102 ? 2.916 12.105 15.386 1.00 89.06 102 GLU A O 1
ATOM 794 N N . ALA A 1 103 ? 3.610 10.829 13.666 1.00 88.19 103 ALA A N 1
ATOM 795 C CA . ALA A 1 103 ? 2.336 10.140 13.474 1.00 88.19 103 ALA A CA 1
ATOM 796 C C . ALA A 1 103 ? 1.943 9.308 14.709 1.00 88.19 103 ALA A C 1
ATOM 798 O O . ALA A 1 103 ? 0.798 9.343 15.155 1.00 88.19 103 ALA A O 1
ATOM 799 N N . LEU A 1 104 ? 2.897 8.595 15.320 1.00 90.94 104 LEU A N 1
ATOM 800 C CA . LEU A 1 104 ? 2.659 7.844 16.558 1.00 90.94 104 LEU A CA 1
ATOM 801 C C . LEU A 1 104 ? 2.271 8.769 17.722 1.00 90.94 104 LEU A C 1
ATOM 803 O O . LEU A 1 104 ? 1.335 8.461 18.463 1.00 90.94 104 LEU A O 1
ATOM 807 N N . ALA A 1 105 ? 2.940 9.915 17.869 1.00 91.62 105 ALA A N 1
ATOM 808 C CA . ALA A 1 105 ? 2.593 10.908 18.884 1.00 91.62 105 ALA A CA 1
ATOM 809 C C . ALA A 1 105 ? 1.180 11.481 18.671 1.00 91.62 105 ALA A C 1
ATOM 811 O O . ALA A 1 105 ? 0.429 11.660 19.633 1.00 91.62 105 ALA A O 1
ATOM 812 N N . GLU A 1 106 ? 0.790 11.718 17.418 1.00 91.56 106 GLU A N 1
ATOM 813 C CA . GLU A 1 106 ? -0.557 12.163 17.063 1.00 91.56 106 GLU A CA 1
ATOM 814 C C . GLU A 1 106 ? -1.619 11.117 17.433 1.00 91.56 106 GLU A C 1
ATOM 816 O O . GLU A 1 106 ? -2.617 11.457 18.071 1.00 91.56 106 GLU A O 1
ATOM 821 N N . VAL A 1 107 ? -1.382 9.838 17.121 1.00 92.31 107 VAL A N 1
ATOM 822 C CA . VAL A 1 107 ? -2.271 8.732 17.516 1.00 92.31 107 VAL A CA 1
ATOM 823 C C . VAL A 1 107 ? -2.410 8.649 19.036 1.00 92.31 107 VAL A C 1
ATOM 825 O O . VAL A 1 107 ? -3.522 8.484 19.540 1.00 92.31 107 VAL A O 1
ATOM 828 N N . ALA A 1 108 ? -1.312 8.798 19.780 1.00 93.94 108 ALA A N 1
ATOM 829 C CA . ALA A 1 108 ? -1.338 8.777 21.241 1.00 93.94 108 ALA A CA 1
ATOM 830 C C . ALA A 1 108 ? -2.185 9.920 21.831 1.00 93.94 108 ALA A C 1
ATOM 832 O O . ALA A 1 108 ? -2.895 9.720 22.822 1.00 93.94 108 ALA A O 1
ATOM 833 N N . ALA A 1 109 ? -2.123 11.102 21.210 1.00 93.44 109 ALA A N 1
ATOM 834 C CA . ALA A 1 109 ? -2.849 12.292 21.639 1.00 93.44 109 ALA A CA 1
ATOM 835 C C . ALA A 1 109 ? -4.337 12.255 21.255 1.00 93.44 109 ALA A C 1
ATOM 837 O O . ALA A 1 109 ? -5.193 12.565 22.082 1.00 93.44 109 ALA A O 1
ATOM 838 N N . GLN A 1 110 ? -4.652 11.880 20.013 1.00 92.88 110 GLN A N 1
ATOM 839 C CA . GLN A 1 110 ? -6.014 11.926 19.470 1.00 92.88 110 GLN A CA 1
ATOM 840 C C . GLN A 1 110 ? -6.831 10.669 19.776 1.00 92.88 110 GLN A C 1
ATOM 842 O O . GLN A 1 110 ? -8.058 10.735 19.801 1.00 92.88 110 GLN A O 1
ATOM 847 N N . ARG A 1 111 ? -6.162 9.531 20.004 1.00 93.94 111 ARG A N 1
ATOM 848 C CA . ARG A 1 111 ? -6.771 8.217 20.257 1.00 93.94 111 ARG A CA 1
ATOM 849 C C . ARG A 1 111 ? -7.887 7.852 19.258 1.00 93.94 111 ARG A C 1
ATOM 851 O O . ARG A 1 111 ? -9.018 7.591 19.680 1.00 93.94 111 ARG A O 1
ATOM 858 N N . PRO A 1 112 ? -7.611 7.852 17.940 1.00 93.81 112 PRO A N 1
ATOM 859 C CA . PRO A 1 112 ? -8.606 7.498 16.929 1.00 93.81 112 PRO A CA 1
ATOM 860 C C . PRO A 1 112 ? -9.202 6.102 17.156 1.00 93.81 112 PRO A C 1
ATOM 862 O O . PRO A 1 112 ? -8.496 5.150 17.455 1.00 93.81 112 PRO A O 1
ATOM 865 N N . GLY A 1 113 ? -10.515 5.953 16.965 1.00 92.75 113 GLY A N 1
ATOM 866 C CA . GLY A 1 113 ? -11.183 4.654 17.132 1.00 92.75 113 GLY A CA 1
ATOM 867 C C . GLY A 1 113 ? -10.847 3.635 16.039 1.00 92.75 113 GLY A C 1
ATOM 868 O O . GLY A 1 113 ? -10.946 2.433 16.274 1.00 92.75 113 GLY A O 1
ATOM 869 N N . VAL A 1 114 ? -10.441 4.110 14.857 1.00 93.62 114 VAL A N 1
ATOM 870 C CA . VAL A 1 114 ? -10.066 3.281 13.707 1.00 93.62 114 VAL A CA 1
ATOM 871 C C . VAL A 1 114 ? -8.810 3.822 13.060 1.00 93.62 114 VAL A C 1
ATOM 873 O O . VAL A 1 114 ? -8.697 5.029 12.832 1.00 93.62 114 VAL A O 1
ATOM 876 N N . ILE A 1 115 ? -7.898 2.913 12.729 1.00 92.50 115 ILE A N 1
ATOM 877 C CA . ILE A 1 115 ? -6.620 3.236 12.114 1.00 92.50 115 ILE A CA 1
ATOM 878 C C . ILE A 1 115 ? -6.385 2.333 10.895 1.00 92.50 115 ILE A C 1
ATOM 880 O O . ILE A 1 115 ? -6.356 1.107 11.008 1.00 92.50 115 ILE A O 1
ATOM 884 N N . LEU A 1 116 ? -6.177 2.951 9.733 1.00 90.00 116 LEU A N 1
ATOM 885 C CA . LEU A 1 116 ? -5.621 2.312 8.542 1.00 90.00 116 LEU A CA 1
ATOM 886 C C . LEU A 1 116 ? -4.098 2.386 8.610 1.00 90.00 116 LEU A C 1
ATOM 888 O O . LEU A 1 116 ? -3.529 3.472 8.706 1.00 90.00 116 LEU A O 1
ATOM 892 N N . VAL A 1 117 ? -3.438 1.234 8.583 1.00 86.56 117 VAL A N 1
ATOM 893 C CA . VAL A 1 117 ? -2.013 1.103 8.895 1.00 86.56 117 VAL A CA 1
ATOM 894 C C . VAL A 1 117 ? -1.277 0.484 7.717 1.00 86.56 117 VAL A C 1
ATOM 896 O O . VAL A 1 117 ? -1.617 -0.608 7.273 1.00 86.56 117 VAL A O 1
ATOM 899 N N . ASN A 1 118 ? -0.227 1.138 7.232 1.00 78.88 118 ASN A N 1
ATOM 900 C CA . ASN A 1 118 ? 0.719 0.484 6.333 1.00 78.88 118 ASN A CA 1
ATOM 901 C C . ASN A 1 118 ? 1.646 -0.461 7.127 1.00 78.88 118 ASN A C 1
ATOM 903 O O . ASN A 1 118 ? 2.022 -0.152 8.260 1.00 78.88 118 ASN A O 1
ATOM 907 N N . GLY A 1 119 ? 2.059 -1.582 6.529 1.00 74.00 119 GLY A N 1
ATOM 908 C CA . GLY A 1 119 ? 2.887 -2.612 7.159 1.00 74.00 119 GLY A CA 1
ATOM 909 C C . GLY A 1 119 ? 4.154 -2.075 7.837 1.00 74.00 119 GLY A C 1
ATOM 910 O O . GLY A 1 119 ? 4.491 -2.527 8.930 1.00 74.00 119 GLY A O 1
ATOM 911 N N . HIS A 1 120 ? 4.807 -1.051 7.273 1.00 76.94 120 HIS A N 1
ATOM 912 C CA . HIS A 1 120 ? 5.990 -0.426 7.886 1.00 76.94 120 HIS A CA 1
ATOM 913 C C . HIS A 1 120 ? 5.708 0.199 9.270 1.00 76.94 120 HIS A C 1
ATOM 915 O O . HIS A 1 120 ? 6.557 0.153 10.157 1.00 76.94 120 HIS A O 1
ATOM 921 N N . ALA A 1 121 ? 4.515 0.763 9.482 1.00 81.56 121 ALA A N 1
ATOM 922 C CA . ALA A 1 121 ? 4.148 1.430 10.732 1.00 81.56 121 ALA A CA 1
ATOM 923 C C . ALA A 1 121 ? 3.560 0.477 11.789 1.00 81.56 121 ALA A C 1
ATOM 925 O O . ALA A 1 121 ? 3.451 0.856 12.958 1.00 81.56 121 ALA A O 1
ATOM 926 N N . LEU A 1 122 ? 3.196 -0.754 11.404 1.00 86.62 122 LEU A N 1
ATOM 927 C CA . LEU A 1 122 ? 2.430 -1.678 12.244 1.00 86.62 122 LEU A CA 1
ATOM 928 C C . LEU A 1 122 ? 3.102 -1.954 13.590 1.00 86.62 122 LEU A C 1
ATOM 930 O O . LEU A 1 122 ? 2.485 -1.759 14.630 1.00 86.62 122 LEU A O 1
ATOM 934 N N . TYR A 1 123 ? 4.370 -2.362 13.598 1.00 87.50 123 TYR A N 1
ATOM 935 C CA . TYR A 1 123 ? 5.046 -2.736 14.845 1.00 87.50 123 TYR A CA 1
ATOM 936 C C . TYR A 1 123 ? 5.268 -1.552 15.790 1.00 87.50 123 TYR A C 1
ATOM 938 O O . TYR A 1 123 ? 5.135 -1.703 17.004 1.00 87.50 123 TYR A O 1
ATOM 946 N N . GLY A 1 124 ? 5.567 -0.369 15.242 1.00 88.94 124 GLY A N 1
ATOM 947 C CA . GLY A 1 124 ? 5.671 0.860 16.032 1.00 88.94 124 GLY A CA 1
ATOM 948 C C . GLY A 1 124 ? 4.338 1.219 16.686 1.00 88.94 124 GLY A C 1
ATOM 949 O O . GLY A 1 124 ? 4.298 1.538 17.874 1.00 88.94 124 GLY A O 1
ATOM 950 N N . LEU A 1 125 ? 3.240 1.081 15.937 1.00 90.94 125 LEU A N 1
ATOM 951 C CA . LEU A 1 125 ? 1.895 1.286 16.458 1.00 90.94 125 LEU A CA 1
ATOM 952 C C . LEU A 1 125 ? 1.527 0.248 17.522 1.00 90.94 125 LEU A C 1
ATOM 954 O O . LEU A 1 125 ? 1.056 0.633 18.583 1.00 90.94 125 LEU A O 1
ATOM 958 N N . LEU A 1 126 ? 1.751 -1.047 17.284 1.00 91.25 126 LEU A N 1
ATOM 959 C CA . LEU A 1 126 ? 1.418 -2.090 18.262 1.00 91.25 126 LEU A CA 1
ATOM 960 C C . LEU A 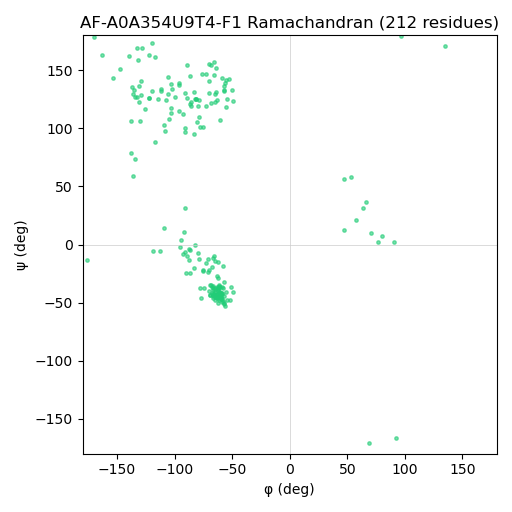1 126 ? 2.145 -1.868 19.593 1.00 91.25 126 LEU A C 1
ATOM 962 O O . LEU A 1 126 ? 1.512 -1.931 20.643 1.00 91.25 126 LEU A O 1
ATOM 966 N N . LYS A 1 127 ? 3.433 -1.505 19.547 1.00 92.38 127 LYS A N 1
ATOM 967 C CA . LYS A 1 127 ? 4.196 -1.146 20.747 1.00 92.38 127 LYS A CA 1
ATOM 968 C C . LYS A 1 127 ? 3.590 0.058 21.477 1.00 92.38 127 LYS A C 1
ATOM 970 O O . LYS A 1 127 ? 3.457 0.023 22.694 1.00 92.38 127 LYS A O 1
ATOM 975 N N . LEU A 1 128 ? 3.203 1.105 20.746 1.00 93.81 128 LEU A N 1
ATOM 976 C CA . LEU A 1 128 ? 2.531 2.266 21.335 1.00 93.81 128 LEU A CA 1
ATOM 977 C C . LEU A 1 128 ? 1.214 1.870 22.025 1.00 93.81 128 LEU A C 1
ATOM 979 O O . LEU A 1 128 ? 0.911 2.371 23.103 1.00 93.81 128 LEU A O 1
ATOM 983 N N . LEU A 1 129 ? 0.423 0.986 21.414 1.00 93.56 129 LEU A N 1
ATOM 984 C CA . LEU A 1 129 ? -0.857 0.545 21.976 1.00 93.56 129 LEU A CA 1
ATOM 985 C C . LEU A 1 129 ? -0.674 -0.260 23.270 1.00 93.56 129 LEU A C 1
ATOM 987 O O . LEU A 1 129 ? -1.460 -0.082 24.200 1.00 93.56 129 LEU A O 1
ATOM 991 N N . ASP A 1 130 ? 0.385 -1.067 23.372 1.00 91.81 130 ASP A N 1
ATOM 992 C CA . ASP A 1 130 ? 0.740 -1.770 24.614 1.00 91.81 130 ASP A CA 1
ATOM 993 C C . ASP A 1 130 ? 1.075 -0.795 25.764 1.00 91.81 130 ASP A C 1
ATOM 995 O O . ASP A 1 130 ? 0.847 -1.103 26.935 1.00 91.81 130 ASP A O 1
ATOM 999 N N . GLU A 1 131 ? 1.572 0.403 25.440 1.00 93.75 131 GLU A N 1
ATOM 1000 C CA . GLU A 1 131 ? 1.931 1.461 26.395 1.00 93.75 131 GLU A CA 1
ATOM 1001 C C . GLU A 1 131 ? 0.745 2.379 26.775 1.00 93.75 131 GLU A C 1
ATOM 1003 O O . GLU A 1 131 ? 0.885 3.234 27.654 1.00 93.75 131 GLU A O 1
ATOM 1008 N N . LEU A 1 132 ? -0.437 2.210 26.160 1.00 93.88 132 LEU A N 1
ATOM 1009 C CA . LEU A 1 132 ? -1.621 3.057 26.365 1.00 93.88 132 LEU A CA 1
ATOM 1010 C C . LEU A 1 132 ? -2.808 2.266 26.957 1.00 93.88 132 LEU A C 1
ATOM 1012 O O . LEU A 1 132 ? -3.688 1.807 26.223 1.00 93.88 132 LEU A O 1
ATOM 1016 N N . PRO A 1 133 ? -2.912 2.153 28.299 1.00 89.69 133 PRO A N 1
ATOM 1017 C CA . PRO A 1 133 ? -3.959 1.370 28.946 1.00 89.69 133 PRO A CA 1
ATOM 1018 C C . PRO A 1 133 ? -5.372 1.819 28.557 1.00 89.69 133 PRO A C 1
ATOM 1020 O O . PRO A 1 133 ? -5.709 3.005 28.607 1.00 89.69 133 PRO A O 1
ATOM 1023 N N . GLY A 1 134 ? -6.215 0.845 28.207 1.00 91.25 134 GLY A N 1
ATOM 1024 C CA . GLY A 1 134 ? -7.621 1.066 27.858 1.00 91.25 134 GLY A CA 1
ATOM 1025 C C . GLY A 1 134 ? -7.856 1.636 26.457 1.00 91.25 134 GLY A C 1
ATOM 1026 O O . GLY A 1 134 ? -9.008 1.869 26.096 1.00 91.25 134 GLY A O 1
ATOM 1027 N N . TYR A 1 135 ? -6.807 1.850 25.660 1.00 95.44 135 TYR A N 1
ATOM 1028 C CA . TYR A 1 135 ? -6.938 2.265 24.270 1.00 95.44 135 TYR A CA 1
ATOM 1029 C C . TYR A 1 135 ? -6.853 1.051 23.335 1.00 95.44 135 TYR A C 1
ATOM 1031 O O . TYR A 1 135 ? -5.829 0.381 23.255 1.00 95.44 135 TYR A O 1
ATOM 1039 N N . ALA A 1 136 ? -7.954 0.754 22.645 1.00 92.56 136 ALA A N 1
ATOM 1040 C CA . ALA A 1 136 ? -8.099 -0.422 21.788 1.00 92.56 136 ALA A CA 1
ATOM 1041 C C . ALA A 1 136 ? -8.741 -0.026 20.446 1.00 92.56 136 ALA A C 1
ATOM 1043 O O . ALA A 1 136 ? -9.933 -0.273 20.247 1.00 92.56 136 ALA A O 1
ATOM 1044 N N . PRO A 1 137 ? -7.995 0.649 19.553 1.00 93.38 137 PRO A N 1
ATOM 1045 C CA . PRO A 1 137 ? -8.508 1.005 18.238 1.00 93.38 137 PRO A CA 1
ATOM 1046 C C . PRO A 1 137 ? -8.710 -0.239 17.372 1.00 93.38 137 PRO A C 1
ATOM 1048 O O . PRO A 1 137 ? -8.021 -1.247 17.530 1.00 93.38 137 PRO A O 1
ATOM 1051 N N . GLU A 1 138 ? -9.620 -0.144 16.410 1.00 91.31 138 GLU A N 1
ATOM 1052 C CA . GLU A 1 138 ? -9.739 -1.136 15.349 1.00 91.31 138 GLU A CA 1
ATOM 1053 C C . GLU A 1 138 ? -8.706 -0.844 14.253 1.00 91.31 138 GLU A C 1
ATOM 1055 O O . GLU A 1 138 ? -8.650 0.262 13.712 1.00 91.31 138 GLU A O 1
ATOM 1060 N N . LEU A 1 139 ? -7.881 -1.835 13.917 1.00 90.62 139 LEU A N 1
ATOM 1061 C CA . LEU A 1 139 ? -6.843 -1.707 12.898 1.00 90.62 139 LEU A CA 1
ATOM 1062 C C . LEU A 1 139 ? -7.279 -2.394 11.602 1.00 90.62 139 LEU A C 1
ATOM 1064 O O . LEU A 1 139 ? -7.804 -3.513 11.628 1.00 90.62 139 LEU A O 1
ATOM 1068 N N . VAL A 1 140 ? -7.016 -1.749 10.467 1.00 89.25 140 VAL A N 1
ATOM 1069 C CA . VAL A 1 140 ? -6.972 -2.401 9.152 1.00 89.25 140 VAL A CA 1
ATOM 1070 C C . VAL A 1 140 ? -5.602 -2.158 8.544 1.00 89.25 140 VAL A C 1
ATOM 1072 O O . VAL A 1 140 ? -5.152 -1.020 8.450 1.00 89.25 140 VAL A O 1
ATOM 1075 N N . ILE A 1 141 ? -4.933 -3.238 8.158 1.00 87.06 141 ILE A N 1
ATOM 1076 C CA . ILE A 1 141 ? -3.537 -3.207 7.718 1.00 87.06 141 ILE A CA 1
ATOM 1077 C C . ILE A 1 141 ? -3.420 -3.366 6.198 1.00 87.06 141 ILE A C 1
ATOM 1079 O O . ILE A 1 141 ? -4.175 -4.114 5.584 1.00 87.06 141 ILE A O 1
ATOM 1083 N N . GLY A 1 142 ? -2.468 -2.690 5.563 1.00 80.88 142 GLY A N 1
ATOM 1084 C CA . GLY A 1 142 ? -2.021 -3.062 4.221 1.00 80.88 142 GLY A CA 1
ATOM 1085 C C . GLY A 1 142 ? -1.288 -4.398 4.288 1.00 80.88 142 GLY A C 1
ATOM 1086 O O . GLY A 1 142 ? -0.326 -4.515 5.046 1.00 80.88 142 GLY A O 1
ATOM 1087 N N . VAL A 1 143 ? -1.749 -5.406 3.543 1.00 65.75 143 VAL A N 1
ATOM 1088 C CA . VAL A 1 143 ? -1.173 -6.755 3.591 1.00 65.75 143 VAL A CA 1
ATOM 1089 C C . VAL A 1 143 ? -0.772 -7.222 2.207 1.00 65.75 143 VAL A C 1
ATOM 1091 O O . VAL A 1 143 ? -1.607 -7.471 1.339 1.00 65.75 143 VAL A O 1
ATOM 1094 N N . ASP A 1 144 ? 0.522 -7.445 2.045 1.00 67.81 144 ASP A N 1
ATOM 1095 C CA . ASP A 1 144 ? 1.069 -8.188 0.922 1.00 67.81 144 ASP A CA 1
ATOM 1096 C C . ASP A 1 144 ? 1.154 -9.669 1.312 1.00 67.81 144 ASP A C 1
ATOM 1098 O O . ASP A 1 144 ? 2.045 -10.058 2.051 1.00 67.81 144 ASP A O 1
ATOM 1102 N N . GLU A 1 145 ? 0.197 -10.496 0.880 1.00 58.56 145 GLU A N 1
ATOM 1103 C CA . GLU A 1 145 ? 0.178 -11.972 1.037 1.00 58.56 145 GLU A CA 1
ATOM 1104 C C . GLU A 1 145 ? 0.496 -12.592 2.427 1.00 58.56 145 GLU A C 1
ATOM 1106 O O . GLU A 1 145 ? 0.620 -13.811 2.533 1.00 58.56 145 GLU A O 1
ATOM 1111 N N . PHE A 1 146 ? 0.543 -11.841 3.533 1.00 52.00 146 PHE A N 1
ATOM 1112 C CA . PHE A 1 146 ? 0.798 -12.402 4.872 1.00 52.00 146 PHE A CA 1
ATOM 1113 C C . PHE A 1 146 ? -0.465 -12.953 5.520 1.00 52.00 146 PHE A C 1
ATOM 1115 O O . PHE A 1 146 ? -1.241 -12.200 6.097 1.00 52.00 146 PHE A O 1
ATOM 1122 N N . HIS A 1 147 ? -0.722 -14.256 5.403 1.00 57.47 147 HIS A N 1
ATOM 1123 C CA . HIS A 1 147 ? -1.900 -14.859 6.029 1.00 57.47 147 HIS A CA 1
ATOM 1124 C C . HIS A 1 147 ? -1.539 -16.190 6.666 1.00 57.47 147 HIS A C 1
ATOM 1126 O O . HIS A 1 147 ? -1.316 -17.171 5.967 1.00 57.47 147 HIS A O 1
ATOM 1132 N N . ASN A 1 148 ? -1.472 -16.163 7.996 1.00 55.31 148 ASN A N 1
ATOM 1133 C CA . ASN A 1 148 ? -1.791 -17.259 8.920 1.00 55.31 148 ASN A CA 1
ATOM 1134 C C . ASN A 1 148 ? -1.676 -16.791 10.378 1.00 55.31 148 ASN A C 1
ATOM 1136 O O . ASN A 1 148 ? -2.132 -17.498 11.273 1.00 55.31 148 ASN A O 1
ATOM 1140 N N . PHE A 1 149 ? -1.076 -15.624 10.630 1.00 60.41 149 PHE A N 1
ATOM 1141 C CA . PHE A 1 149 ? -0.844 -15.109 11.968 1.00 60.41 149 PHE A CA 1
ATOM 1142 C C . PHE A 1 149 ? -1.188 -13.624 12.041 1.00 60.41 149 PHE A C 1
ATOM 1144 O O . PHE A 1 149 ? -0.729 -12.863 11.199 1.00 60.41 149 PHE A O 1
ATOM 1151 N N . LEU A 1 150 ? -1.997 -13.234 13.023 1.00 74.31 150 LEU A N 1
ATOM 1152 C CA . LEU A 1 150 ? -2.233 -11.834 13.360 1.00 74.31 150 LEU A CA 1
ATOM 1153 C C . LEU A 1 150 ? -1.383 -11.473 14.561 1.00 74.31 150 LEU A C 1
ATOM 1155 O O . LEU A 1 150 ? -1.499 -12.101 15.605 1.00 74.31 150 LEU A O 1
ATOM 1159 N N . GLU A 1 151 ? -0.597 -10.415 14.458 1.00 78.12 151 GLU A N 1
ATOM 1160 C CA . GLU A 1 151 ? 0.260 -9.929 15.536 1.00 78.12 151 GLU A CA 1
ATOM 1161 C C . GLU A 1 151 ? -0.553 -9.367 16.712 1.00 78.12 151 GLU A C 1
ATOM 1163 O O . GLU A 1 151 ? -0.042 -9.270 17.828 1.00 78.12 151 GLU A O 1
ATOM 1168 N N . SER A 1 152 ? -1.823 -9.011 16.484 1.00 82.56 152 SER A N 1
ATOM 1169 C CA . SER A 1 152 ? -2.705 -8.445 17.501 1.00 82.56 152 SER A CA 1
ATOM 1170 C C . SER A 1 152 ? -4.188 -8.719 17.220 1.00 82.56 152 SER A C 1
ATOM 1172 O O . SER A 1 152 ? -4.617 -8.629 16.068 1.00 82.56 152 SER A O 1
ATOM 1174 N N . PRO A 1 153 ? -5.012 -8.963 18.261 1.00 83.31 153 PRO A N 1
ATOM 1175 C CA . PRO A 1 153 ? -6.470 -9.048 18.128 1.00 83.31 153 PRO A CA 1
ATOM 1176 C C . PRO A 1 153 ? -7.132 -7.713 17.748 1.00 83.31 153 PRO A C 1
ATOM 1178 O O . PRO A 1 153 ? -8.315 -7.692 17.424 1.00 83.31 153 PRO A O 1
ATOM 1181 N N . LEU A 1 154 ? -6.399 -6.595 17.804 1.00 88.31 154 LEU A N 1
ATOM 1182 C CA . LEU A 1 154 ? -6.893 -5.289 17.360 1.00 88.31 154 LEU A CA 1
ATOM 1183 C C . LEU A 1 154 ? -6.983 -5.194 15.827 1.00 88.31 154 LEU A C 1
ATOM 1185 O O . LEU A 1 154 ? -7.647 -4.303 15.301 1.00 88.31 154 LEU A O 1
ATOM 1189 N N . ILE A 1 155 ? -6.333 -6.112 15.105 1.00 88.25 155 ILE A N 1
ATOM 1190 C CA . ILE A 1 155 ? -6.353 -6.174 13.644 1.00 88.25 155 ILE A CA 1
ATOM 1191 C C . ILE A 1 155 ? -7.646 -6.846 13.183 1.00 88.25 155 ILE A C 1
ATOM 1193 O O . ILE A 1 155 ? -7.814 -8.058 13.278 1.00 88.25 155 ILE A O 1
ATOM 1197 N N . SER A 1 156 ? -8.565 -6.039 12.660 1.00 86.81 156 SER A N 1
ATOM 1198 C CA . SER A 1 156 ? -9.898 -6.475 12.229 1.00 86.81 156 SER A CA 1
ATOM 1199 C C . SER A 1 156 ? -9.977 -6.915 10.772 1.00 86.81 156 SER A C 1
ATOM 1201 O O . SER A 1 156 ? -10.856 -7.700 10.400 1.00 86.81 156 SER A O 1
ATOM 1203 N N . GLY A 1 157 ? -9.060 -6.422 9.943 1.00 87.56 157 GLY A N 1
ATOM 1204 C CA . GLY A 1 157 ? -9.044 -6.687 8.516 1.00 87.56 157 GLY A CA 1
ATOM 1205 C C . GLY A 1 157 ? -7.771 -6.210 7.834 1.00 87.56 157 GLY A C 1
ATOM 1206 O O . GLY A 1 157 ? -6.885 -5.632 8.466 1.00 87.56 157 GLY A O 1
ATOM 1207 N N . GLY A 1 158 ? -7.695 -6.450 6.531 1.00 88.19 158 GLY A N 1
ATOM 1208 C CA . GLY A 1 158 ? -6.547 -6.080 5.719 1.00 88.19 158 GLY A CA 1
ATOM 1209 C C . GLY A 1 158 ? -6.913 -5.718 4.285 1.00 88.19 158 GLY A C 1
ATOM 1210 O O . GLY A 1 158 ? -7.899 -6.213 3.742 1.00 88.19 158 GLY A O 1
ATOM 1211 N N . ILE A 1 159 ? -6.113 -4.848 3.674 1.00 89.19 159 ILE A N 1
ATOM 1212 C CA . ILE A 1 159 ? -6.132 -4.574 2.236 1.00 89.19 159 ILE A CA 1
ATOM 1213 C C . ILE A 1 159 ? -5.130 -5.530 1.593 1.00 89.19 159 ILE A C 1
ATOM 1215 O O . ILE A 1 159 ? -3.924 -5.293 1.627 1.00 89.19 159 ILE A O 1
ATOM 1219 N N . LEU A 1 160 ? -5.641 -6.645 1.076 1.00 87.06 160 LEU A N 1
ATOM 1220 C CA . LEU A 1 160 ? -4.855 -7.724 0.496 1.00 87.06 160 LEU A CA 1
ATOM 1221 C C . LEU A 1 160 ? -4.406 -7.366 -0.918 1.00 87.06 160 LEU A C 1
ATOM 1223 O O . LEU A 1 160 ? -5.247 -7.138 -1.791 1.00 87.06 160 LEU A O 1
ATOM 1227 N N . THR A 1 161 ? -3.096 -7.419 -1.160 1.00 87.19 161 THR A N 1
ATOM 1228 C CA . THR A 1 161 ? -2.510 -7.423 -2.507 1.00 87.19 161 THR A CA 1
ATOM 1229 C C . THR A 1 161 ? -1.518 -8.570 -2.694 1.00 87.19 161 THR A C 1
ATOM 1231 O O . THR A 1 161 ? -1.173 -9.258 -1.731 1.00 87.19 161 THR A O 1
ATOM 1234 N N . SER A 1 162 ? -1.092 -8.812 -3.941 1.00 86.81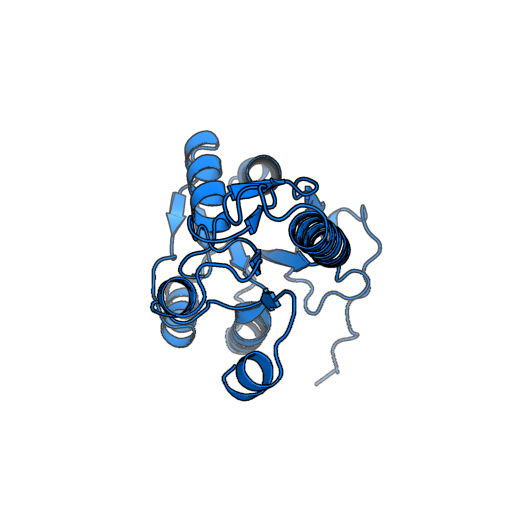 162 SER A N 1
ATOM 1235 C CA . SER A 1 162 ? -0.168 -9.897 -4.285 1.00 86.81 162 SER A CA 1
ATOM 1236 C C . SER A 1 162 ? 1.216 -9.383 -4.677 1.00 86.81 162 SER A C 1
ATOM 1238 O O . SER A 1 162 ? 1.441 -8.935 -5.803 1.00 86.81 162 SER A O 1
ATOM 1240 N N . THR A 1 163 ? 2.179 -9.487 -3.759 1.00 86.31 163 THR A N 1
ATOM 1241 C CA . THR A 1 163 ? 3.590 -9.199 -4.069 1.00 86.31 163 THR A CA 1
ATOM 1242 C C . THR A 1 163 ? 4.182 -10.245 -5.000 1.00 86.31 163 THR A C 1
ATOM 1244 O O . THR A 1 163 ? 4.957 -9.893 -5.892 1.00 86.31 163 THR A O 1
ATOM 1247 N N . ARG A 1 164 ? 3.768 -11.513 -4.877 1.00 89.12 164 ARG A N 1
ATOM 1248 C CA . ARG A 1 164 ? 4.139 -12.551 -5.840 1.00 89.12 164 ARG A CA 1
ATOM 1249 C C . ARG A 1 164 ? 3.711 -12.195 -7.260 1.00 89.12 164 ARG A C 1
ATOM 1251 O O . ARG A 1 164 ? 4.532 -12.295 -8.168 1.00 89.12 164 ARG A O 1
ATOM 1258 N N . GLU A 1 165 ? 2.461 -11.787 -7.460 1.00 91.44 165 GLU A N 1
ATOM 1259 C CA . GLU A 1 165 ? 1.961 -11.398 -8.777 1.00 91.44 165 GLU A CA 1
ATOM 1260 C C . GLU A 1 165 ? 2.703 -10.173 -9.308 1.00 91.44 165 GLU A C 1
ATOM 1262 O O . GLU A 1 165 ? 3.160 -10.204 -10.447 1.00 91.44 165 GLU A O 1
ATOM 1267 N N . LYS A 1 166 ? 2.896 -9.132 -8.484 1.00 91.12 166 LYS A N 1
ATOM 1268 C CA . LYS A 1 166 ? 3.685 -7.948 -8.865 1.00 91.12 166 LYS A CA 1
ATOM 1269 C C . LYS A 1 166 ? 5.084 -8.343 -9.342 1.00 91.12 166 LYS A C 1
ATOM 1271 O O . LYS A 1 166 ? 5.503 -7.924 -10.418 1.00 91.12 166 LYS A O 1
ATOM 1276 N N . ALA A 1 167 ? 5.783 -9.199 -8.596 1.00 92.19 167 ALA A N 1
ATOM 1277 C CA . ALA A 1 167 ? 7.107 -9.683 -8.978 1.00 92.19 167 ALA A CA 1
ATOM 1278 C C . ALA A 1 167 ? 7.071 -10.476 -10.293 1.00 92.19 167 ALA A C 1
ATOM 1280 O O . ALA A 1 167 ? 7.826 -10.178 -11.215 1.00 92.19 167 ALA A O 1
ATOM 1281 N N . GLN A 1 168 ? 6.164 -11.448 -10.419 1.00 94.56 168 GLN A N 1
ATOM 1282 C CA . GLN A 1 168 ? 6.025 -12.247 -11.639 1.00 94.56 168 GLN A CA 1
ATOM 1283 C C . GLN A 1 168 ? 5.715 -11.371 -12.854 1.00 94.56 168 GLN A C 1
ATOM 1285 O O . GLN A 1 168 ? 6.359 -11.505 -13.895 1.00 94.56 168 GLN A O 1
ATOM 1290 N N . ARG A 1 169 ? 4.763 -10.448 -12.711 1.00 95.50 169 ARG A N 1
ATOM 1291 C CA . ARG A 1 169 ? 4.328 -9.554 -13.779 1.00 95.50 169 ARG A CA 1
ATOM 1292 C C . ARG A 1 169 ? 5.420 -8.569 -14.176 1.00 95.50 169 ARG A C 1
ATOM 1294 O O . ARG A 1 169 ? 5.639 -8.371 -15.367 1.00 95.50 169 ARG A O 1
ATOM 1301 N N . GLY A 1 170 ? 6.135 -7.991 -13.213 1.00 95.38 170 GLY A N 1
ATOM 1302 C CA . GLY A 1 170 ? 7.248 -7.092 -13.510 1.00 95.38 170 GLY A CA 1
ATOM 1303 C C . GLY A 1 170 ? 8.383 -7.787 -14.228 1.00 95.38 170 GLY A C 1
ATOM 1304 O O . GLY A 1 170 ? 8.851 -7.277 -15.237 1.00 95.38 170 GLY A O 1
ATOM 1305 N N . ILE A 1 171 ? 8.782 -8.976 -13.775 1.00 97.06 171 ILE A N 1
ATOM 1306 C CA . ILE A 1 171 ? 9.819 -9.754 -14.462 1.00 97.06 171 ILE A CA 1
ATOM 1307 C C . ILE A 1 171 ? 9.385 -10.102 -15.893 1.00 97.06 171 ILE A C 1
ATOM 1309 O O . ILE A 1 171 ? 10.179 -9.945 -16.816 1.00 97.06 171 ILE A O 1
ATOM 1313 N N . GLN A 1 172 ? 8.127 -10.501 -16.106 1.00 97.25 172 GLN A N 1
ATOM 1314 C CA . GLN A 1 172 ? 7.594 -10.745 -17.452 1.00 97.25 172 GLN A CA 1
ATOM 1315 C C . GLN A 1 172 ? 7.659 -9.501 -18.345 1.00 97.25 172 GLN A C 1
ATOM 1317 O O . GLN A 1 172 ? 8.069 -9.599 -19.500 1.00 97.25 172 GLN A O 1
ATOM 1322 N N . GLU A 1 173 ? 7.267 -8.331 -17.834 1.00 97.06 173 GLU A N 1
ATOM 1323 C CA . GLU A 1 173 ? 7.342 -7.093 -18.612 1.00 97.06 173 GLU A CA 1
ATOM 1324 C C . GLU A 1 173 ? 8.789 -6.686 -18.894 1.00 97.06 173 GLU A C 1
ATOM 1326 O O . GLU A 1 173 ? 9.086 -6.289 -20.016 1.00 97.06 173 GLU A O 1
ATOM 1331 N N . LEU A 1 174 ? 9.709 -6.851 -17.943 1.00 97.50 174 LEU A N 1
ATOM 1332 C CA . LEU A 1 174 ? 11.132 -6.587 -18.166 1.00 97.50 174 LEU A CA 1
ATOM 1333 C C . LEU A 1 174 ? 11.715 -7.482 -19.265 1.00 97.50 174 LEU A C 1
ATOM 1335 O O . LEU A 1 174 ? 12.336 -6.964 -20.191 1.00 97.50 174 LEU A O 1
ATOM 1339 N N . ILE A 1 175 ? 11.448 -8.792 -19.221 1.00 97.69 175 ILE A N 1
ATOM 1340 C CA . ILE A 1 175 ? 11.845 -9.731 -20.285 1.00 97.69 175 ILE A CA 1
ATOM 1341 C C . ILE A 1 175 ? 11.269 -9.278 -21.631 1.00 97.69 175 ILE A C 1
ATOM 1343 O O . ILE A 1 175 ? 11.996 -9.195 -22.616 1.00 97.69 175 ILE A O 1
ATOM 1347 N N . ARG A 1 176 ? 9.991 -8.881 -21.662 1.00 97.31 176 ARG A N 1
ATOM 1348 C CA . ARG A 1 176 ? 9.341 -8.393 -22.883 1.00 97.31 176 ARG A CA 1
ATOM 1349 C C . ARG A 1 176 ? 10.040 -7.167 -23.480 1.00 97.31 176 ARG A C 1
ATOM 1351 O O . ARG A 1 176 ? 10.080 -7.066 -24.701 1.00 97.31 176 ARG A O 1
ATOM 1358 N N . ARG A 1 177 ? 10.564 -6.242 -22.664 1.00 96.19 177 ARG A N 1
ATOM 1359 C CA . ARG A 1 177 ? 11.327 -5.070 -23.153 1.00 96.19 177 ARG A CA 1
ATOM 1360 C C . ARG A 1 177 ? 12.723 -5.452 -23.633 1.00 96.19 177 ARG A C 1
ATOM 1362 O O . ARG A 1 177 ? 13.164 -4.917 -24.639 1.00 96.19 177 ARG A O 1
ATOM 1369 N N . ILE A 1 178 ? 13.386 -6.394 -22.962 1.00 95.44 178 ILE A N 1
ATOM 1370 C CA . ILE A 1 178 ? 14.684 -6.918 -23.417 1.00 95.44 178 ILE A CA 1
ATOM 1371 C C . ILE A 1 178 ? 14.542 -7.555 -24.808 1.00 95.44 178 ILE A C 1
ATOM 1373 O O . ILE A 1 178 ? 15.361 -7.317 -25.690 1.00 95.44 178 ILE A O 1
ATOM 1377 N N . GLU A 1 179 ? 13.488 -8.345 -25.016 1.00 96.56 179 GLU A N 1
ATOM 1378 C CA . GLU A 1 179 ? 13.235 -9.033 -26.288 1.00 96.56 179 GLU A CA 1
ATOM 1379 C C . GLU A 1 179 ? 12.699 -8.104 -27.391 1.00 96.56 179 GLU A C 1
ATOM 1381 O O . GLU A 1 179 ? 12.822 -8.435 -28.569 1.00 96.56 179 GLU A O 1
ATOM 1386 N N . ASN A 1 180 ? 12.112 -6.956 -27.026 1.00 96.31 180 ASN A N 1
ATOM 1387 C CA . ASN A 1 180 ? 11.473 -6.004 -27.944 1.00 96.31 180 ASN A CA 1
ATOM 1388 C C . ASN A 1 180 ? 11.846 -4.552 -27.555 1.00 96.31 180 ASN A C 1
ATOM 1390 O O . ASN A 1 180 ? 11.050 -3.869 -26.891 1.00 96.31 180 ASN A O 1
ATOM 1394 N N . PRO A 1 181 ? 13.056 -4.076 -27.918 1.00 92.00 181 PRO A N 1
ATOM 1395 C CA . PRO A 1 181 ? 13.591 -2.783 -27.472 1.00 92.00 181 PRO A CA 1
ATOM 1396 C C . PRO A 1 181 ? 12.816 -1.549 -27.957 1.00 92.00 181 PRO A C 1
ATOM 1398 O O . PRO A 1 181 ? 13.034 -0.446 -27.469 1.00 92.00 181 PRO A O 1
ATOM 1401 N N . GLU A 1 182 ? 11.929 -1.700 -28.938 1.00 94.00 182 GLU A N 1
ATOM 1402 C CA . GLU A 1 182 ? 11.072 -0.629 -29.447 1.00 94.00 182 GLU A CA 1
ATOM 1403 C C . GLU A 1 182 ? 9.859 -0.331 -28.552 1.00 94.00 182 GLU A C 1
ATOM 1405 O O . GLU A 1 182 ? 9.162 0.667 -28.758 1.00 94.00 182 GLU A O 1
ATOM 1410 N N . LEU A 1 183 ? 9.568 -1.201 -27.579 1.00 94.62 183 LEU A N 1
ATOM 1411 C CA . LEU A 1 183 ? 8.451 -1.006 -26.663 1.00 94.62 183 LEU A CA 1
ATOM 1412 C C . LEU A 1 183 ? 8.741 0.114 -25.652 1.00 94.62 183 LEU A C 1
ATOM 1414 O O . LEU A 1 183 ? 9.863 0.240 -25.169 1.00 94.62 183 LEU A O 1
ATOM 1418 N N . PRO A 1 184 ? 7.717 0.877 -25.222 1.00 91.81 184 PRO A N 1
ATOM 1419 C CA . PRO A 1 184 ? 7.896 1.896 -24.195 1.00 91.81 184 PRO A CA 1
ATOM 1420 C C . PRO A 1 184 ? 8.466 1.332 -22.885 1.00 91.81 184 PRO A C 1
ATOM 1422 O O . PRO A 1 184 ? 7.964 0.340 -22.341 1.00 91.81 184 PRO A O 1
ATOM 1425 N N . HIS A 1 185 ? 9.479 2.014 -22.348 1.00 90.38 185 HIS A N 1
ATOM 1426 C CA . HIS A 1 185 ? 10.100 1.706 -21.052 1.00 90.38 185 HIS A CA 1
ATOM 1427 C C . HIS A 1 185 ? 9.338 2.286 -19.856 1.00 90.38 185 HIS A C 1
ATOM 1429 O O . HIS A 1 185 ? 9.733 2.068 -18.713 1.00 90.38 185 HIS A O 1
ATOM 1435 N N . SER A 1 186 ? 8.236 2.986 -20.115 1.00 91.31 186 SER A N 1
ATOM 1436 C CA . SER A 1 186 ? 7.387 3.579 -19.096 1.00 91.31 186 SER A CA 1
ATOM 1437 C C . SER A 1 186 ? 5.909 3.269 -19.304 1.00 91.31 186 SER A C 1
ATOM 1439 O O . SER A 1 186 ? 5.468 2.904 -20.400 1.00 91.31 186 SER A O 1
ATOM 1441 N N . GLY A 1 187 ? 5.143 3.390 -18.221 1.00 90.38 187 GLY A N 1
ATOM 1442 C CA . GLY A 1 187 ? 3.693 3.248 -18.219 1.00 90.38 187 GLY A CA 1
ATOM 1443 C C . GLY A 1 187 ? 3.177 2.386 -17.075 1.00 90.38 187 GLY A C 1
ATOM 1444 O O . GLY A 1 187 ? 3.933 1.730 -16.366 1.00 90.38 187 GLY A O 1
ATOM 1445 N N . ILE A 1 188 ? 1.855 2.372 -16.918 1.00 90.56 188 ILE A N 1
ATOM 1446 C CA . ILE A 1 188 ? 1.185 1.591 -15.878 1.00 90.56 188 ILE A CA 1
ATOM 1447 C C . ILE A 1 188 ? 1.051 0.140 -16.337 1.00 90.56 188 ILE A C 1
ATOM 1449 O O . ILE A 1 188 ? 0.463 -0.149 -17.382 1.00 90.56 188 ILE A O 1
ATOM 1453 N N . VAL A 1 189 ? 1.551 -0.780 -15.519 1.00 92.00 189 VAL A N 1
ATOM 1454 C CA . VAL A 1 189 ? 1.368 -2.219 -15.681 1.00 92.00 189 VAL A CA 1
ATOM 1455 C C . VAL A 1 189 ? 0.337 -2.686 -14.649 1.00 92.00 189 VAL A C 1
ATOM 1457 O O . VAL A 1 189 ? 0.644 -2.732 -13.456 1.00 92.00 189 VAL A O 1
ATOM 1460 N N . PRO A 1 190 ? -0.892 -3.033 -15.069 1.00 89.50 190 PRO A N 1
ATOM 1461 C CA . PRO A 1 190 ? -1.915 -3.471 -14.132 1.00 89.50 190 PRO A CA 1
ATOM 1462 C C . PRO A 1 190 ? -1.584 -4.856 -13.565 1.00 89.50 190 PRO A C 1
ATOM 1464 O O . PRO A 1 190 ? -1.148 -5.756 -14.292 1.00 89.50 190 PRO A O 1
ATOM 1467 N N . VAL A 1 191 ? -1.851 -5.021 -12.271 1.00 90.75 191 VAL A N 1
ATOM 1468 C CA . VAL A 1 191 ? -1.936 -6.315 -11.574 1.00 90.75 191 VAL A CA 1
ATOM 1469 C C . VAL A 1 191 ? -3.337 -6.487 -10.985 1.00 90.75 191 VAL A C 1
ATOM 1471 O O . VAL A 1 191 ? -4.149 -5.556 -11.039 1.00 90.75 191 VAL A O 1
ATOM 1474 N N . SER A 1 192 ? -3.638 -7.662 -10.429 1.00 91.00 192 SER A N 1
ATOM 1475 C CA . SER A 1 192 ? -4.940 -7.931 -9.819 1.00 91.00 192 SER A CA 1
ATOM 1476 C C . SER A 1 192 ? -5.315 -6.862 -8.785 1.00 91.00 192 SER A C 1
ATOM 1478 O O . SER A 1 192 ? -4.445 -6.364 -8.060 1.00 91.00 192 SER A O 1
ATOM 1480 N N . PRO A 1 193 ? -6.607 -6.488 -8.715 1.00 91.31 193 PRO A N 1
ATOM 1481 C CA . PRO A 1 193 ? -7.074 -5.484 -7.771 1.00 91.31 193 PRO A CA 1
ATOM 1482 C C . PRO A 1 193 ? -6.885 -5.955 -6.327 1.00 91.31 193 PRO A C 1
ATOM 1484 O O . PRO A 1 193 ? -6.926 -7.152 -6.028 1.00 91.31 193 PRO A O 1
ATOM 1487 N N . ALA A 1 194 ? -6.709 -4.993 -5.422 1.00 90.38 194 ALA A N 1
ATOM 1488 C CA . ALA A 1 194 ? -6.690 -5.270 -3.996 1.00 90.38 194 ALA A CA 1
ATOM 1489 C C . ALA A 1 194 ? -8.065 -5.751 -3.528 1.00 90.38 194 ALA A C 1
ATOM 1491 O O . ALA A 1 194 ? -9.096 -5.429 -4.123 1.00 90.38 194 ALA A O 1
ATOM 1492 N N . ARG A 1 195 ? -8.088 -6.471 -2.408 1.00 91.31 195 ARG A N 1
ATOM 1493 C CA . ARG A 1 195 ? -9.328 -6.935 -1.777 1.00 91.31 195 ARG A CA 1
ATOM 1494 C C . ARG A 1 195 ? -9.348 -6.570 -0.307 1.00 91.31 195 ARG A C 1
ATOM 1496 O O . ARG A 1 195 ? -8.333 -6.701 0.369 1.00 91.31 195 ARG A O 1
ATOM 1503 N N . PHE A 1 196 ? -10.503 -6.160 0.203 1.00 90.25 196 PHE A N 1
ATOM 1504 C CA . PHE A 1 196 ? -10.673 -6.039 1.643 1.00 90.25 196 PHE A CA 1
ATOM 1505 C C . PHE A 1 196 ? -10.984 -7.409 2.242 1.00 90.25 196 PHE A C 1
ATOM 1507 O O . PHE A 1 196 ? -11.918 -8.092 1.825 1.00 90.25 196 PHE A O 1
ATOM 1514 N N . ILE A 1 197 ? -10.186 -7.810 3.225 1.00 87.81 197 ILE A N 1
ATOM 1515 C CA . ILE A 1 197 ? -10.348 -9.054 3.967 1.00 87.81 197 ILE A CA 1
ATOM 1516 C C . ILE A 1 197 ? -10.748 -8.727 5.398 1.00 87.81 197 ILE A C 1
ATOM 1518 O O . ILE A 1 197 ? -10.134 -7.879 6.040 1.00 87.81 197 ILE A O 1
ATOM 1522 N N . ARG A 1 198 ? -11.754 -9.433 5.921 1.00 86.50 198 ARG A N 1
ATOM 1523 C CA . ARG A 1 198 ? -12.186 -9.324 7.318 1.00 86.50 198 ARG A CA 1
ATOM 1524 C C . ARG A 1 198 ? -11.668 -10.514 8.107 1.00 86.50 198 ARG A C 1
ATOM 1526 O O . ARG A 1 198 ? -12.124 -11.638 7.907 1.00 86.50 198 ARG A O 1
ATOM 1533 N N . TYR A 1 199 ? -10.765 -10.271 9.046 1.00 80.31 199 TYR A N 1
ATOM 1534 C CA . TYR A 1 199 ? -10.222 -11.341 9.881 1.00 80.31 199 TYR A CA 1
ATOM 1535 C C . TYR A 1 199 ? -11.192 -11.745 10.993 1.00 80.31 199 TYR A C 1
ATOM 1537 O O . TYR A 1 199 ? -11.391 -12.930 11.252 1.00 80.31 199 TYR A O 1
ATOM 1545 N N . ASN A 1 200 ? -11.906 -10.776 11.566 1.00 69.44 200 ASN A N 1
ATOM 1546 C CA . ASN A 1 200 ? -12.861 -11.025 12.651 1.00 69.44 200 ASN A CA 1
ATOM 1547 C C . ASN A 1 200 ? -14.141 -11.755 12.198 1.00 69.44 200 ASN A C 1
ATOM 1549 O O . ASN A 1 200 ? -14.916 -12.210 13.034 1.00 69.44 200 ASN A O 1
ATOM 1553 N N . ALA A 1 201 ? -14.377 -11.865 10.886 1.00 64.75 201 ALA A N 1
ATOM 1554 C CA . ALA A 1 201 ? -15.545 -12.539 10.318 1.00 64.75 201 ALA A CA 1
ATOM 1555 C C . ALA A 1 201 ? -15.339 -14.054 10.114 1.00 64.75 201 ALA A C 1
ATOM 1557 O O . ALA A 1 201 ? -16.267 -14.739 9.692 1.00 64.75 201 ALA A O 1
ATOM 1558 N N . GLY A 1 202 ? -14.134 -14.583 10.379 1.00 60.34 202 GLY A N 1
ATOM 1559 C CA . GLY A 1 202 ? -13.801 -15.994 10.140 1.00 60.34 202 GLY A CA 1
ATOM 1560 C C . GLY A 1 202 ? -13.699 -16.372 8.655 1.00 60.34 202 GLY A C 1
ATOM 1561 O O . GLY A 1 202 ? -13.601 -17.551 8.329 1.00 60.34 202 GLY A O 1
ATOM 1562 N N . GLU A 1 203 ? -13.708 -15.382 7.756 1.00 63.56 203 GLU A N 1
ATOM 1563 C CA . GLU A 1 203 ? -13.624 -15.565 6.298 1.00 63.56 203 GLU A CA 1
ATOM 1564 C C . GLU A 1 203 ? -12.235 -16.047 5.859 1.00 63.56 203 GLU A C 1
ATOM 1566 O O . GLU A 1 203 ? -12.094 -16.672 4.811 1.00 63.56 203 GLU A O 1
ATOM 1571 N N . HIS A 1 204 ? -11.221 -15.799 6.692 1.00 62.09 204 HIS A N 1
ATOM 1572 C CA . HIS A 1 204 ? -9.864 -16.300 6.532 1.00 62.09 204 HIS A CA 1
ATOM 1573 C C . HIS A 1 204 ? -9.364 -16.880 7.862 1.00 62.09 204 HIS A C 1
ATOM 1575 O O . HIS A 1 204 ? -9.432 -16.186 8.880 1.00 62.09 204 HIS A O 1
ATOM 1581 N N . PRO A 1 205 ? -8.864 -18.131 7.891 1.00 58.75 205 PRO A N 1
ATOM 1582 C CA . PRO A 1 205 ? -8.313 -18.712 9.106 1.00 58.75 205 PRO A CA 1
ATOM 1583 C C . PRO A 1 205 ? -7.063 -17.932 9.523 1.00 58.75 205 PRO A C 1
ATOM 1585 O O . PRO A 1 205 ? -6.110 -17.804 8.756 1.00 58.75 205 PRO A O 1
ATOM 1588 N N . VAL A 1 206 ? -7.076 -17.408 10.745 1.00 65.44 206 VAL A N 1
ATOM 1589 C CA . VAL A 1 206 ? -5.965 -16.653 11.328 1.00 65.44 206 VAL A CA 1
ATOM 1590 C C . VAL A 1 206 ? -5.649 -17.186 12.721 1.00 65.44 206 VAL A C 1
ATOM 1592 O O . VAL A 1 206 ? -6.548 -17.457 13.514 1.00 65.44 206 VAL A O 1
ATOM 1595 N N . MET A 1 207 ? -4.364 -17.350 13.025 1.00 59.16 207 MET A N 1
ATOM 1596 C CA . MET A 1 207 ? -3.879 -17.664 14.367 1.00 59.16 207 MET A CA 1
ATOM 1597 C C . MET A 1 207 ? -3.462 -16.373 15.067 1.00 59.16 207 MET A C 1
ATOM 1599 O O . MET A 1 207 ? -2.803 -15.530 14.473 1.00 59.16 207 MET A O 1
ATOM 1603 N N . ILE A 1 208 ? -3.805 -16.218 16.339 1.00 61.75 208 ILE A N 1
ATOM 1604 C CA . ILE A 1 208 ? -3.289 -15.128 17.175 1.00 61.75 208 ILE A CA 1
ATOM 1605 C C . ILE A 1 208 ? -2.196 -15.742 18.065 1.00 61.75 208 ILE A C 1
ATOM 1607 O O . ILE A 1 208 ? -2.437 -16.822 18.619 1.00 61.75 208 ILE A O 1
ATOM 1611 N N . PRO A 1 209 ? -1.008 -15.121 18.228 1.00 59.69 209 PRO A N 1
ATOM 1612 C CA . PRO A 1 209 ? -0.033 -15.557 19.215 1.00 59.69 209 PRO A CA 1
ATOM 1613 C C . PRO A 1 209 ? -0.719 -15.710 20.562 1.00 59.69 209 PRO A C 1
ATOM 1615 O O . PRO A 1 209 ? -1.408 -14.797 21.021 1.00 59.69 209 PRO A O 1
ATOM 1618 N N . ALA A 1 210 ? -0.473 -16.827 21.243 1.00 56.22 210 ALA A N 1
ATOM 1619 C CA . ALA A 1 210 ? -0.737 -16.875 22.669 1.00 56.22 210 ALA A CA 1
ATOM 1620 C C . ALA A 1 210 ? 0.034 -15.710 23.309 1.00 56.22 210 ALA A C 1
ATOM 1622 O O . ALA A 1 210 ? 1.262 -15.647 23.186 1.00 56.22 210 ALA A O 1
ATOM 1623 N N . LYS A 1 211 ? -0.677 -14.764 23.942 1.00 53.25 211 LYS A N 1
ATOM 1624 C CA . LYS A 1 211 ? -0.032 -13.714 24.737 1.00 53.25 211 LYS A CA 1
ATOM 1625 C C . LYS A 1 211 ? 0.962 -14.407 25.665 1.00 53.25 211 LYS A C 1
ATOM 1627 O O . LYS A 1 211 ? 0.569 -15.301 26.417 1.00 53.25 211 LYS A O 1
ATOM 1632 N N . LYS A 1 212 ? 2.242 -14.024 25.610 1.00 41.84 212 LYS A N 1
ATOM 1633 C CA . LYS A 1 212 ? 3.180 -14.392 26.673 1.00 41.84 212 LYS A CA 1
ATOM 1634 C C . LYS A 1 212 ? 2.612 -13.773 27.944 1.00 41.84 212 LYS A C 1
ATOM 1636 O O . LYS A 1 212 ? 2.584 -12.552 28.055 1.00 41.84 212 LYS A O 1
ATOM 1641 N N . GLY A 1 213 ? 2.066 -14.612 28.821 1.00 36.22 213 GLY A N 1
ATOM 1642 C CA . GLY A 1 213 ? 1.578 -14.177 30.120 1.00 36.22 213 GLY A CA 1
ATOM 1643 C C . GLY A 1 213 ? 2.698 -13.446 30.850 1.00 36.22 213 GLY A C 1
ATOM 1644 O O . GLY A 1 213 ? 3.799 -13.986 30.977 1.00 36.22 213 GLY A O 1
ATOM 1645 N N . ILE A 1 214 ? 2.410 -12.218 31.266 1.00 35.31 214 ILE A N 1
ATOM 1646 C CA . ILE A 1 214 ? 3.115 -11.527 32.342 1.00 35.31 214 ILE A CA 1
ATOM 1647 C C . ILE A 1 214 ? 2.094 -11.386 33.462 1.00 35.31 214 ILE A C 1
ATOM 1649 O O . ILE A 1 214 ? 0.958 -10.962 33.141 1.00 35.31 214 ILE A O 1
#

Sequence (214 aa):
MDYLLRNRIDALFACCALPGAFREENPDLPVAVLGTNELDFLDLQTQADEAFTEALRFFRARGITAVYQFPEGGTIWNCSLERAAERMGCVLSGGGKLKLEEALAEVAAQRPGVILVNGHALYGLLKLLDELPGYAPELVIGVDEFHNFLESPLISGGILTSTREKAQRGIQELIRRIENPELPHSGIVPVSPARFIRYNAGEHPVMIPAKKGI

Foldseek 3Di:
DVVVVVVPDQEEEDADDDDPCPCVVPVLHQYEYEQQPPQSAAYEDAQALVQLLVVLVVCVVVVAQEEEEDEDPRGPVVVSNVVSSVVSNHHYDDYDPDDLVVSLVVCLVVLDQHYEEEPVSVVVNVVSVVVRPPRQHQYEYADAPDDAEDADPSDFKYFYDHPPQSVVQSVVVSVVCSVPVPDRSGDYDYDYHTHIGTPVVVPGHYDYPDPPDD

Radius of gyration: 19.42 Å; Cα contacts (8 Å, |Δi|>4): 355; chains: 1; bounding box: 51×32×62 Å

Solvent-accessible surface area (backbone atoms only — not comparable to full-atom values): 12138 Å² total; per-residue (Å²): 108,70,68,52,61,76,67,63,62,76,56,46,82,37,93,62,90,72,64,88,62,51,54,80,78,38,74,85,56,33,35,28,36,64,34,56,81,51,77,79,24,28,22,42,36,61,52,41,41,65,17,39,35,50,49,51,48,60,39,42,78,72,75,45,47,62,39,32,36,56,53,64,73,67,41,60,58,57,60,25,40,52,56,21,25,62,76,70,67,38,46,76,40,79,50,56,84,61,54,70,70,57,50,51,52,47,45,70,72,68,58,56,66,26,37,41,33,44,61,89,52,43,66,63,49,53,55,52,44,76,74,37,87,93,57,80,42,43,30,33,33,47,32,65,73,76,81,51,65,39,98,46,91,46,50,40,28,29,44,38,39,57,56,67,55,47,51,54,51,39,53,53,51,43,51,50,37,66,78,36,75,87,53,79,51,42,41,82,41,80,52,75,62,32,38,57,44,48,46,78,74,66,80,45,82,67,41,66,73,78,75,80,84,125

pLDDT: mean 84.28, std 12.09, range [35.31, 97.69]

Nearest PDB structures (foldseek):
  3g85-assembly1_A  TM=6.815E-01  e=6.522E-06  Clostridium acetobutylicum ATCC 824
  3hs3-assembly1_B  TM=6.838E-01  e=1.146E-05  Lactobacillus acidophilus
  7a9j-assembly1_A  TM=6.664E-01  e=1.353E-02  Pectobacterium brasiliense
  8i3i-assembly1_A  TM=5.311E-01  e=1.461E-01  Vibrio harveyi
  3g7s-assembly1_A  TM=3.799E-01  e=3.509E-01  Archaeoglobus fulgidus DSM 4304

Secondary structure (DSSP, 8-state):
-HHHHHTT-S-EEESSPPPTTHHHH-TTS-EEEES---TTSEEEE---HHHHHHHHHHHHTTT--EEEE---TT-HHHHHHHHHHHHHTPEEEE-SS--HHH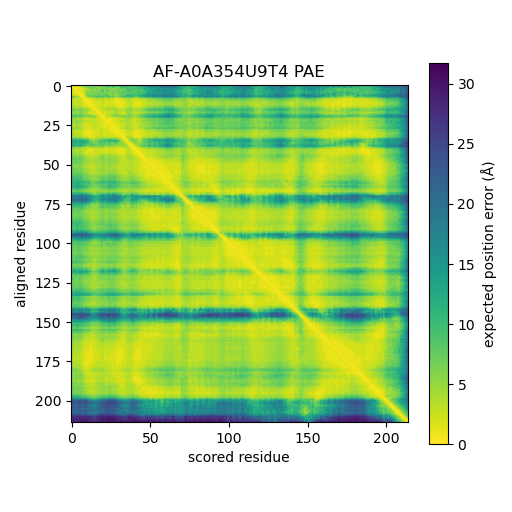HHHHHHHH--SEEEE-HHHHHHHHHHHHTSTT--PEEEEEEES--SB-S-TTEEEEEEE-HHHHHHHHHHHHHHHHH-TTS-S-EEEE-PPPEEEETTTTSS--BPPPP---